Protein AF-A0A9W7AAZ9-F1 (afdb_monomer)

Nearest PDB structures (foldseek):
  8ssr-assembly1_A  TM=4.831E-01  e=2.743E-10  Homo sapiens
  8ssr-assembly2_D  TM=4.064E-01  e=2.989E-09  Homo sapiens
  2gli-assembly1_A  TM=5.815E-01  e=8.986E-05  Homo sapiens
  2dlk-assembly1_A  TM=3.806E-01  e=1.232E-01  Homo sapiens
  2ghf-assembly1_A  TM=3.268E-01  e=2.702E+00  Homo sapiens

Radius of gyration: 30.97 Å; Cα contacts (8 Å, |Δi|>4): 320; chains: 1; bounding box: 63×69×125 Å

Organism: NCBI:txid1606541

InterPro domains:
  IPR013087 Zinc finger C2H2-type [PS00028] (242-265)
  IPR013087 Zinc finger C2H2-type [SM00355] (81-105)
  IPR013087 Zinc finger C2H2-type [SM00355] (112-137)
  IPR013087 Zinc finger C2H2-type [SM00355] (144-169)
  IPR013087 Zinc finger C2H2-type [SM00355] (176-201)
  IPR013087 Zinc finger C2H2-type [SM00355] (208-233)
  IPR013087 Zinc finger C2H2-type [SM00355] (240-265)
  IPR013087 Zinc finger C2H2-type [SM00355] (272-297)
  IPR013087 Zinc finger C2H2-type [SM00355] (304-329)

pLDDT: mean 75.22, std 25.2, range [2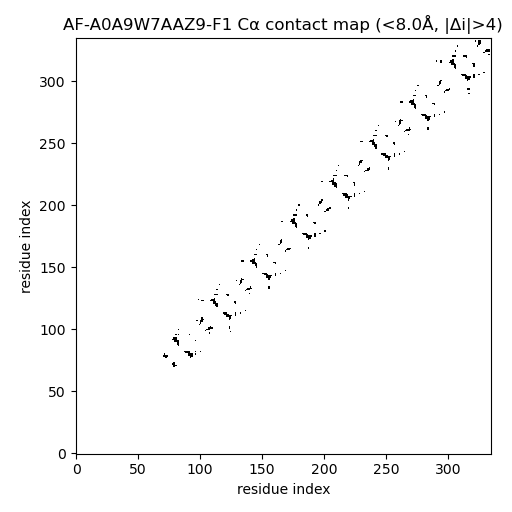2.95, 95.44]

Structure (mmCIF, N/CA/C/O backbone):
data_AF-A0A9W7AAZ9-F1
#
_entry.id   AF-A0A9W7AAZ9-F1
#
loop_
_atom_site.group_PDB
_atom_site.id
_atom_site.type_symbol
_atom_site.label_atom_id
_atom_site.label_alt_id
_atom_site.label_comp_id
_atom_site.label_asym_id
_atom_site.label_entity_id
_atom_site.label_seq_id
_atom_site.pdbx_PDB_ins_code
_atom_site.Cartn_x
_atom_site.Cartn_y
_atom_site.Cartn_z
_atom_site.occupancy
_atom_site.B_iso_or_equiv
_atom_site.auth_seq_id
_atom_site.auth_comp_id
_atom_site.auth_asym_id
_atom_site.auth_atom_id
_atom_site.pdbx_PDB_model_num
ATOM 1 N N . MET A 1 1 ? 21.485 9.313 -62.838 1.00 36.28 1 MET A N 1
ATOM 2 C CA . MET A 1 1 ? 22.236 9.078 -61.589 1.00 36.28 1 MET A CA 1
ATOM 3 C C . MET A 1 1 ? 21.427 9.677 -60.460 1.00 36.28 1 MET A C 1
ATOM 5 O O . MET A 1 1 ? 21.369 10.891 -60.383 1.00 36.28 1 MET A O 1
ATOM 9 N N . LEU A 1 2 ? 20.712 8.832 -59.722 1.00 34.59 2 LEU A N 1
ATOM 10 C CA . LEU A 1 2 ? 20.378 8.918 -58.296 1.00 34.59 2 LEU A CA 1
ATOM 11 C C . LEU A 1 2 ? 19.340 7.817 -58.051 1.00 34.59 2 LEU A C 1
ATOM 13 O O . LEU A 1 2 ? 18.234 7.830 -58.585 1.00 34.59 2 LEU A O 1
ATOM 17 N N . SER A 1 3 ? 19.819 6.792 -57.365 1.00 28.61 3 SER A N 1
ATOM 18 C CA . SER A 1 3 ? 19.217 5.483 -57.182 1.00 28.61 3 SER A CA 1
ATOM 19 C C . SER A 1 3 ? 18.183 5.504 -56.042 1.00 28.61 3 SER A C 1
ATOM 21 O O . SER A 1 3 ? 18.442 6.095 -55.000 1.00 28.61 3 SER A O 1
ATOM 23 N N . SER A 1 4 ? 17.024 4.878 -56.299 1.00 25.81 4 SER A N 1
ATOM 24 C CA . SER A 1 4 ? 16.242 3.911 -55.478 1.00 25.81 4 SER A CA 1
ATOM 25 C C . SER A 1 4 ? 16.651 3.698 -54.004 1.00 25.81 4 SER A C 1
ATOM 27 O O . SER A 1 4 ? 17.839 3.659 -53.716 1.00 25.81 4 SER A O 1
ATOM 29 N N . SER A 1 5 ? 15.789 3.448 -53.005 1.00 28.42 5 SER A N 1
ATOM 30 C CA . SER A 1 5 ? 14.508 2.698 -52.849 1.00 28.42 5 SER A CA 1
ATOM 31 C C . SER A 1 5 ? 14.056 2.894 -51.369 1.00 28.42 5 SER A C 1
ATOM 33 O O . SER A 1 5 ? 14.913 3.194 -50.548 1.00 28.42 5 SER A O 1
ATOM 35 N N . GLY A 1 6 ? 12.815 2.791 -50.873 1.00 23.20 6 GLY A N 1
ATOM 36 C CA . GLY A 1 6 ? 11.658 1.947 -51.197 1.00 23.20 6 GLY A CA 1
ATOM 37 C C . GLY A 1 6 ? 11.393 0.924 -50.061 1.00 23.20 6 GLY A C 1
ATOM 38 O O . GLY A 1 6 ? 12.256 0.090 -49.819 1.00 23.20 6 GLY A O 1
ATOM 39 N N . GLY A 1 7 ? 10.206 0.964 -49.425 1.00 24.47 7 GLY A N 1
ATOM 40 C CA . GLY A 1 7 ? 9.632 -0.079 -48.532 1.00 24.47 7 GLY A CA 1
ATOM 41 C C . GLY A 1 7 ? 9.638 0.277 -47.031 1.00 24.47 7 GLY A C 1
ATOM 42 O O . GLY A 1 7 ? 10.678 0.629 -46.501 1.00 24.47 7 GLY A O 1
ATOM 43 N N . GLY A 1 8 ? 8.546 0.271 -46.256 1.00 23.02 8 GLY A N 1
ATOM 44 C CA . GLY A 1 8 ? 7.301 -0.498 -46.346 1.00 23.02 8 GLY A CA 1
ATOM 45 C C . GLY A 1 8 ? 7.403 -1.753 -45.468 1.00 23.02 8 GLY A C 1
ATOM 46 O O . GLY A 1 8 ? 8.072 -2.699 -45.861 1.00 23.02 8 GLY A O 1
ATOM 47 N N . GLY A 1 9 ? 6.759 -1.762 -44.294 1.00 23.08 9 GLY A N 1
ATOM 48 C CA . GLY A 1 9 ? 6.756 -2.914 -43.383 1.00 23.08 9 GLY A CA 1
ATOM 49 C C . GLY A 1 9 ? 5.878 -2.701 -42.148 1.00 23.08 9 GLY A C 1
ATOM 50 O O . GLY A 1 9 ? 6.338 -2.185 -41.135 1.00 23.08 9 GLY A O 1
ATOM 51 N N . ALA A 1 10 ? 4.604 -3.073 -42.276 1.00 24.48 10 ALA A N 1
ATOM 52 C CA . ALA A 1 10 ? 3.693 -3.373 -41.172 1.00 24.48 10 ALA A CA 1
ATOM 53 C C . ALA A 1 10 ? 4.031 -4.743 -40.537 1.00 24.48 10 ALA A C 1
ATOM 55 O O . ALA A 1 10 ? 4.850 -5.467 -41.099 1.00 24.48 10 ALA A O 1
ATOM 56 N N . MET A 1 11 ? 3.296 -5.097 -39.467 1.00 24.19 11 MET A N 1
ATOM 57 C CA . MET A 1 11 ? 3.255 -6.383 -38.725 1.00 24.19 11 MET A CA 1
ATOM 58 C C . MET A 1 11 ? 4.201 -6.441 -37.499 1.00 24.19 11 MET A C 1
ATOM 60 O O . MET A 1 11 ? 5.356 -6.054 -37.593 1.00 24.19 11 MET A O 1
ATOM 64 N N . ASP A 1 12 ? 3.804 -6.836 -36.283 1.00 23.80 12 ASP A N 1
ATOM 65 C CA . ASP A 1 12 ? 2.643 -7.623 -35.857 1.00 23.80 12 ASP A CA 1
ATOM 66 C C . ASP A 1 12 ? 2.114 -7.220 -34.470 1.00 23.80 12 ASP A C 1
ATOM 68 O O . ASP A 1 12 ? 2.845 -7.143 -33.480 1.00 23.80 12 ASP A O 1
ATOM 72 N N . PHE A 1 13 ? 0.791 -7.059 -34.412 1.00 27.44 13 PHE A N 1
ATOM 73 C CA . PHE A 1 13 ? -0.036 -7.352 -33.248 1.00 27.44 13 PHE A CA 1
ATOM 74 C C . PHE A 1 13 ? -0.316 -8.861 -33.236 1.00 27.44 13 PHE A C 1
ATOM 76 O O . PHE A 1 13 ? -1.032 -9.335 -34.107 1.00 27.44 13 PHE A O 1
ATOM 83 N N . LEU A 1 14 ? 0.140 -9.586 -32.215 1.00 28.25 14 LEU A N 1
ATOM 84 C CA . LEU A 1 14 ? -0.466 -10.837 -31.731 1.00 28.25 14 LEU A CA 1
ATOM 85 C C . LEU A 1 14 ? -0.250 -10.838 -30.210 1.00 28.25 14 LEU A C 1
ATOM 87 O O . LEU A 1 14 ? 0.880 -10.798 -29.735 1.00 28.25 14 LEU A O 1
ATOM 91 N N . ASN A 1 15 ? -1.267 -10.612 -29.380 1.00 25.86 15 ASN A N 1
ATOM 92 C CA . ASN A 1 15 ? -2.359 -11.529 -29.053 1.00 25.86 15 ASN A CA 1
ATOM 93 C C . ASN A 1 15 ? -1.877 -12.951 -28.724 1.00 25.86 15 ASN A C 1
ATOM 95 O O . ASN A 1 15 ? -1.562 -13.735 -29.609 1.00 25.86 15 ASN A O 1
ATOM 99 N N . ASN A 1 16 ? -1.858 -13.261 -27.431 1.00 27.38 16 ASN A N 1
ATOM 100 C CA . ASN A 1 16 ? -2.259 -14.546 -26.863 1.00 27.38 16 ASN A CA 1
ATOM 101 C C . ASN A 1 16 ? -2.528 -14.255 -25.376 1.00 27.38 16 ASN A C 1
ATOM 103 O O . ASN A 1 16 ? -1.614 -13.917 -24.632 1.00 27.38 16 ASN A O 1
ATOM 107 N N . GLY A 1 17 ? -3.770 -14.196 -24.901 1.00 23.08 17 GLY A N 1
ATOM 108 C CA . GLY A 1 17 ? -4.861 -15.105 -25.230 1.00 23.08 17 GLY A CA 1
ATOM 109 C C . GLY A 1 17 ? -4.824 -16.218 -24.194 1.00 23.08 17 GLY A C 1
ATOM 110 O O . GLY A 1 17 ? -3.861 -16.977 -24.126 1.00 23.08 17 GLY A O 1
ATOM 111 N N . GLY A 1 18 ? -5.833 -16.237 -23.325 1.00 24.55 18 GLY A N 1
ATOM 112 C CA . GLY A 1 18 ? -5.973 -17.261 -22.304 1.00 24.55 18 GLY A CA 1
ATOM 113 C C . GLY A 1 18 ? -6.059 -18.651 -22.922 1.00 24.55 18 GLY A C 1
ATOM 114 O O . GLY A 1 18 ? -6.617 -18.832 -24.002 1.00 24.55 18 GLY A O 1
ATOM 115 N N . VAL A 1 19 ? -5.550 -19.633 -22.189 1.00 25.80 19 VAL A N 1
ATOM 116 C CA . VAL A 1 19 ? -5.886 -21.032 -22.415 1.00 25.80 19 VAL A CA 1
ATOM 117 C C . VAL A 1 19 ? -6.506 -21.545 -21.128 1.00 25.80 19 VAL A C 1
ATOM 119 O O . VAL A 1 19 ? -5.848 -21.741 -20.109 1.00 25.80 19 VAL A O 1
ATOM 122 N N . VAL A 1 20 ? -7.825 -21.681 -21.197 1.00 28.83 20 VAL A N 1
ATOM 123 C CA . VAL A 1 20 ? -8.595 -22.671 -20.458 1.00 28.83 20 VAL A CA 1
ATOM 124 C C . VAL A 1 20 ? -8.021 -24.050 -20.778 1.00 28.83 20 VAL A C 1
ATOM 126 O O . VAL A 1 20 ? -8.080 -24.484 -21.923 1.00 28.83 20 VAL A O 1
ATOM 129 N N . SER A 1 21 ? -7.506 -24.750 -19.772 1.00 28.53 21 SER A N 1
ATOM 130 C CA . SER A 1 21 ? -7.330 -26.199 -19.849 1.00 28.53 21 SER A CA 1
ATOM 131 C C . SER A 1 21 ? -8.222 -26.834 -18.801 1.00 28.53 21 SER A C 1
ATOM 133 O O . SER A 1 21 ? -7.897 -26.872 -17.617 1.00 28.53 21 SER A O 1
ATOM 135 N N . GLY A 1 22 ? -9.378 -27.302 -19.268 1.00 22.95 22 GLY A N 1
ATOM 136 C CA . GLY A 1 22 ? -10.118 -28.344 -18.585 1.00 22.95 22 GLY A CA 1
ATOM 137 C C . GLY A 1 22 ? -9.327 -29.646 -18.656 1.00 22.95 22 GLY A C 1
ATOM 138 O O . GLY A 1 22 ? -8.845 -30.032 -19.718 1.00 22.95 22 GLY A O 1
ATOM 139 N N . ALA A 1 23 ? -9.228 -30.328 -17.524 1.00 26.64 23 ALA A N 1
ATOM 140 C CA . ALA A 1 23 ? -8.991 -31.757 -17.485 1.00 26.64 23 ALA A CA 1
ATOM 141 C C . ALA A 1 23 ? -10.182 -32.382 -16.762 1.00 26.64 23 ALA A C 1
ATOM 143 O O . ALA A 1 23 ? -10.431 -32.142 -15.582 1.00 26.64 23 ALA A O 1
ATOM 144 N N . VAL A 1 24 ? -10.949 -33.133 -17.541 1.00 24.20 24 VAL A N 1
ATOM 145 C CA . VAL A 1 24 ? -11.988 -34.051 -17.098 1.00 24.20 24 VAL A CA 1
ATOM 146 C C . VAL A 1 24 ? -11.304 -35.180 -16.330 1.00 24.20 24 VAL A C 1
ATOM 148 O O . VAL A 1 24 ? -10.476 -35.880 -16.904 1.00 24.20 24 VAL A O 1
ATOM 151 N N . TYR A 1 25 ? -11.679 -35.393 -15.071 1.00 26.09 25 TYR A N 1
ATOM 152 C CA . TYR A 1 25 ? -11.603 -36.715 -14.452 1.00 26.09 25 TYR A CA 1
ATOM 153 C C . TYR A 1 25 ? -12.935 -37.016 -13.773 1.00 26.09 25 TYR A C 1
ATOM 155 O O . TYR A 1 25 ? -13.379 -36.326 -12.859 1.00 26.09 25 TYR A O 1
ATOM 163 N N . GLN A 1 26 ? -13.593 -38.038 -14.306 1.00 25.88 26 GLN A N 1
ATOM 164 C CA . GLN A 1 26 ? -14.838 -38.607 -13.826 1.00 25.88 26 GLN A CA 1
ATOM 165 C C . GLN A 1 26 ? -14.523 -39.772 -12.875 1.00 25.88 26 GLN A C 1
ATOM 167 O O . GLN A 1 26 ? -13.692 -40.615 -13.196 1.00 25.88 26 GLN A O 1
ATOM 172 N N . ASN A 1 27 ? -15.292 -39.828 -11.782 1.00 24.62 27 ASN A N 1
ATOM 173 C CA . ASN A 1 27 ? -15.627 -40.977 -10.927 1.00 24.62 27 ASN A CA 1
ATOM 174 C C . ASN A 1 27 ? -14.534 -41.658 -10.077 1.00 24.62 27 ASN A C 1
ATOM 176 O O . ASN A 1 27 ? -13.752 -42.453 -10.582 1.00 24.62 27 ASN A O 1
ATOM 180 N N . LEU A 1 28 ? -14.683 -41.559 -8.746 1.00 24.56 28 LEU A N 1
ATOM 181 C CA . LEU A 1 28 ? -15.254 -42.666 -7.958 1.00 24.56 28 LEU A CA 1
ATOM 182 C C . LEU A 1 28 ? -15.823 -42.168 -6.612 1.00 24.56 28 LEU A C 1
ATOM 184 O O . LEU A 1 28 ? -15.197 -41.396 -5.895 1.00 24.56 28 LEU A O 1
ATOM 188 N N . LEU A 1 29 ? -17.039 -42.618 -6.303 1.00 23.66 29 LEU A N 1
ATOM 189 C CA . LEU A 1 29 ? -17.774 -42.428 -5.050 1.00 23.66 29 LEU A CA 1
ATOM 190 C C . LEU A 1 29 ? -17.089 -43.153 -3.878 1.00 23.66 29 LEU A C 1
ATOM 192 O O . LEU A 1 29 ? -16.627 -44.274 -4.067 1.00 23.66 29 LEU A O 1
ATOM 196 N N . LEU A 1 30 ? -17.161 -42.590 -2.664 1.00 25.28 30 LEU A N 1
ATOM 197 C CA . LEU A 1 30 ? -17.856 -43.193 -1.513 1.00 25.28 30 LEU A CA 1
ATOM 198 C C . LEU A 1 30 ? -17.921 -42.219 -0.319 1.00 25.28 30 LEU A C 1
ATOM 200 O O . LEU A 1 30 ? -17.018 -41.430 -0.065 1.00 25.28 30 LEU A O 1
ATOM 204 N N . ARG A 1 31 ? -19.068 -42.289 0.361 1.00 24.41 31 ARG A N 1
ATOM 205 C CA . ARG A 1 31 ? -19.505 -41.553 1.555 1.00 24.41 31 ARG A CA 1
ATOM 206 C C . ARG A 1 31 ? -18.612 -41.841 2.768 1.00 24.41 31 ARG A C 1
ATOM 208 O O . ARG A 1 31 ? -18.235 -42.992 2.932 1.00 24.41 31 ARG A O 1
ATOM 215 N N . THR A 1 32 ? -18.462 -40.867 3.666 1.00 26.72 32 THR A N 1
ATOM 216 C CA . THR A 1 32 ? -19.081 -40.891 5.009 1.00 26.72 32 THR A CA 1
ATOM 217 C C . THR A 1 32 ? -19.066 -39.495 5.625 1.00 26.72 32 THR A C 1
ATOM 219 O O . THR A 1 32 ? -18.166 -38.695 5.381 1.00 26.72 32 THR A O 1
ATOM 222 N N . ASP A 1 33 ? -20.126 -39.243 6.376 1.00 24.81 33 ASP A N 1
ATOM 223 C CA . ASP A 1 33 ? -20.463 -38.052 7.137 1.00 24.81 33 ASP A CA 1
ATOM 224 C C . ASP A 1 33 ? -19.379 -37.667 8.158 1.00 24.81 33 ASP A C 1
ATOM 226 O O . ASP A 1 33 ? -18.712 -38.539 8.702 1.00 24.81 33 ASP A O 1
ATOM 230 N N . ASP A 1 34 ? -19.204 -36.367 8.419 1.00 27.14 34 ASP A N 1
ATOM 231 C CA . ASP A 1 34 ? -19.376 -35.827 9.773 1.00 27.14 34 ASP A CA 1
ATOM 232 C C . ASP A 1 34 ? -19.243 -34.299 9.821 1.00 27.14 34 ASP A C 1
ATOM 234 O O . ASP A 1 34 ? -18.391 -33.655 9.207 1.00 27.14 34 ASP A O 1
ATOM 238 N N . ALA A 1 35 ? -20.181 -33.726 10.564 1.00 28.34 35 ALA A N 1
ATOM 239 C CA . ALA A 1 35 ? -20.442 -32.315 10.731 1.00 28.34 35 ALA A CA 1
ATOM 240 C C . ALA A 1 35 ? -19.435 -31.633 11.670 1.00 28.34 35 ALA A C 1
ATOM 242 O O . ALA A 1 35 ? -19.246 -32.070 12.802 1.00 28.34 35 ALA A O 1
ATOM 243 N N . ASN A 1 36 ? -18.884 -30.489 11.248 1.00 25.64 36 ASN A N 1
ATOM 244 C CA . ASN A 1 36 ? -18.736 -29.296 12.097 1.00 25.64 36 ASN A CA 1
ATOM 245 C C . ASN A 1 36 ? -18.200 -28.111 11.281 1.00 25.64 36 ASN A C 1
ATOM 247 O O . ASN A 1 36 ? -17.000 -27.852 11.221 1.00 25.64 36 ASN A O 1
ATOM 251 N N . ALA A 1 37 ? -19.110 -27.363 10.658 1.00 23.62 37 ALA A N 1
ATOM 252 C CA . ALA A 1 37 ? -18.813 -26.056 10.087 1.00 23.62 37 ALA A CA 1
ATOM 253 C C . ALA A 1 37 ? -19.313 -24.977 11.057 1.00 23.62 37 ALA A C 1
ATOM 255 O O . ALA A 1 37 ? -20.511 -24.712 11.143 1.00 23.62 37 ALA A O 1
ATOM 256 N N . THR A 1 38 ? -18.399 -24.356 11.802 1.00 29.53 38 THR A N 1
ATOM 257 C CA . THR A 1 38 ? -18.659 -23.087 12.491 1.00 29.53 38 THR A CA 1
ATOM 258 C C . THR A 1 38 ? -18.191 -21.936 11.589 1.00 29.53 38 THR A C 1
ATOM 260 O O . THR A 1 38 ? -17.080 -21.984 11.058 1.00 29.53 38 THR A O 1
ATOM 263 N N . PRO A 1 39 ? -19.015 -20.899 11.353 1.00 25.70 39 PRO A N 1
ATOM 264 C CA . PRO A 1 39 ? -18.638 -19.803 10.471 1.00 25.70 39 PRO A CA 1
ATOM 265 C C . PRO A 1 39 ? -17.650 -18.859 11.169 1.00 25.70 39 PRO A C 1
ATOM 267 O O . PRO A 1 39 ? -17.949 -18.241 12.191 1.00 25.70 39 PRO A O 1
ATOM 270 N N . ILE A 1 40 ? -16.462 -18.726 10.580 1.00 25.17 40 ILE A N 1
ATOM 271 C CA . ILE A 1 40 ? -15.430 -17.763 10.971 1.00 25.17 40 ILE A CA 1
ATOM 272 C C . ILE A 1 40 ? -15.856 -16.373 10.470 1.00 25.17 40 ILE A C 1
ATOM 274 O O . ILE A 1 40 ? -15.493 -15.954 9.373 1.00 25.17 40 ILE A O 1
ATOM 278 N N . THR A 1 41 ? -16.616 -15.625 11.271 1.00 24.81 41 THR A N 1
ATOM 279 C CA . THR A 1 41 ? -16.796 -14.177 11.068 1.00 24.81 41 THR A CA 1
ATOM 280 C C . THR A 1 41 ? -15.686 -13.430 11.808 1.00 24.81 41 THR A C 1
ATOM 282 O O . THR A 1 41 ? -15.838 -13.021 12.958 1.00 24.81 41 THR A O 1
ATOM 285 N N . GLY A 1 42 ? -14.528 -13.295 11.164 1.00 23.80 42 GLY A N 1
ATOM 286 C CA . GLY A 1 42 ? -13.398 -12.524 11.679 1.00 23.80 42 GLY A CA 1
ATOM 287 C C . GLY A 1 42 ? -13.463 -11.056 11.258 1.00 23.80 42 GLY A C 1
ATOM 288 O O . GLY A 1 42 ? -12.766 -10.666 10.326 1.00 23.80 42 GLY A O 1
ATOM 289 N N . TYR A 1 43 ? -14.250 -10.236 11.957 1.00 25.72 43 TYR A N 1
ATOM 290 C CA . TYR A 1 43 ? -14.049 -8.783 11.978 1.00 25.72 43 TYR A CA 1
ATOM 291 C C . TYR A 1 43 ? -13.183 -8.442 13.192 1.00 25.72 43 TYR A C 1
ATOM 293 O O . TYR A 1 43 ? -13.632 -8.463 14.334 1.00 25.72 43 TYR A O 1
ATOM 301 N N . GLY A 1 44 ? -11.896 -8.208 12.935 1.00 24.95 44 GLY A N 1
ATOM 302 C CA . GLY A 1 44 ? -10.955 -7.708 13.927 1.00 24.95 44 GLY A CA 1
ATOM 303 C C . GLY A 1 44 ? -11.111 -6.202 14.078 1.00 24.95 44 GLY A C 1
ATOM 304 O O . GLY A 1 44 ? -10.433 -5.448 13.383 1.00 24.95 44 GLY A O 1
ATOM 305 N N . ASP A 1 45 ? -11.972 -5.776 14.997 1.00 26.14 45 ASP A N 1
ATOM 306 C CA . ASP A 1 45 ? -11.929 -4.416 15.518 1.00 26.14 45 ASP A CA 1
ATOM 307 C C . ASP A 1 45 ? -10.775 -4.324 16.518 1.00 26.14 45 ASP A C 1
ATOM 309 O O . ASP A 1 45 ? -10.780 -4.923 17.595 1.00 26.14 45 ASP A O 1
ATOM 313 N N . GLY A 1 46 ? -9.739 -3.589 16.116 1.00 25.56 46 GLY A N 1
ATOM 314 C CA . GLY A 1 46 ? -8.661 -3.174 16.995 1.00 25.56 46 GLY A CA 1
ATOM 315 C C . GLY A 1 46 ? -9.210 -2.249 18.074 1.00 25.56 46 GLY A C 1
ATOM 316 O O . GLY A 1 46 ? -9.435 -1.062 17.835 1.00 25.56 46 GLY A O 1
ATOM 317 N N . GLU A 1 47 ? -9.401 -2.787 19.274 1.00 25.97 47 GLU A N 1
ATOM 318 C CA . GLU A 1 47 ? -9.595 -1.989 20.477 1.00 25.97 47 GLU A CA 1
ATOM 319 C C . GLU A 1 47 ? -8.291 -1.249 20.796 1.00 25.97 47 GLU A C 1
ATOM 321 O O . GLU A 1 47 ? -7.354 -1.783 21.383 1.00 25.97 47 GLU A O 1
ATOM 326 N N . SER A 1 48 ? -8.242 0.024 20.409 1.00 28.28 48 SER A N 1
ATOM 327 C CA . SER A 1 48 ? -7.452 1.023 21.115 1.00 28.28 48 SER A CA 1
ATOM 328 C C . SER A 1 48 ? -8.226 1.429 22.371 1.00 28.28 48 SER A C 1
ATOM 330 O O . SER A 1 48 ? -9.008 2.383 22.346 1.00 28.28 48 SER A O 1
ATOM 332 N N . THR A 1 49 ? -8.023 0.717 23.471 1.00 28.42 49 THR A N 1
ATOM 333 C CA . THR A 1 49 ? -8.234 1.306 24.792 1.00 28.42 49 THR A CA 1
ATOM 334 C C . THR A 1 49 ? -6.860 1.568 25.371 1.00 28.42 49 THR A C 1
ATOM 336 O O . THR A 1 49 ? -6.182 0.645 25.812 1.00 28.42 49 THR A O 1
ATOM 339 N N . ASN A 1 50 ? -6.450 2.837 25.343 1.00 27.31 50 ASN A N 1
ATOM 340 C CA . ASN A 1 50 ? -5.454 3.339 26.277 1.00 27.31 50 ASN A CA 1
ATOM 341 C C . ASN A 1 50 ? -6.008 3.082 27.685 1.00 27.31 50 ASN A C 1
ATOM 343 O O . ASN A 1 50 ? -6.845 3.833 28.178 1.00 27.31 50 ASN A O 1
ATOM 347 N N . ALA A 1 51 ? -5.605 1.961 28.266 1.00 29.97 51 ALA A N 1
ATOM 348 C CA . ALA A 1 51 ? -5.797 1.607 29.665 1.00 29.97 51 ALA A CA 1
ATOM 349 C C . ALA A 1 51 ? -4.538 0.893 30.193 1.00 29.97 51 ALA A C 1
ATOM 351 O O . ALA A 1 51 ? -4.625 0.097 31.122 1.00 29.97 51 ALA A O 1
ATOM 352 N N . GLU A 1 52 ? -3.381 1.153 29.574 1.00 28.92 52 GLU A N 1
ATOM 353 C CA . GLU A 1 52 ? -2.086 0.592 29.981 1.00 28.92 52 GLU A CA 1
ATOM 354 C C . GLU A 1 52 ? -1.208 1.590 30.761 1.00 28.92 52 GLU A C 1
ATOM 356 O O . GLU A 1 52 ? -0.092 1.239 31.111 1.00 28.92 52 GLU A O 1
ATOM 361 N N . ASP A 1 53 ? -1.708 2.781 31.123 1.00 33.12 53 ASP A N 1
ATOM 362 C CA . ASP A 1 53 ? -0.886 3.824 31.774 1.00 33.12 53 ASP A CA 1
ATOM 363 C C . ASP A 1 53 ? -1.213 4.124 33.259 1.00 33.12 53 ASP A C 1
ATOM 365 O O . ASP A 1 53 ? -0.618 5.034 33.827 1.00 33.12 53 ASP A O 1
ATOM 369 N N . ASP A 1 54 ? -2.092 3.373 33.941 1.00 33.25 54 ASP A N 1
ATOM 370 C CA . ASP A 1 54 ? -2.500 3.715 35.328 1.00 33.25 54 ASP A CA 1
ATOM 371 C C . ASP A 1 54 ? -2.170 2.682 36.421 1.00 33.25 54 ASP A C 1
ATOM 373 O O . ASP A 1 54 ? -2.616 2.827 37.560 1.00 33.25 54 ASP A O 1
ATOM 377 N N . LEU A 1 55 ? -1.341 1.677 36.140 1.00 38.88 55 LEU A N 1
ATOM 378 C CA . LEU A 1 55 ? -0.743 0.837 37.188 1.00 38.88 55 LEU A CA 1
ATOM 379 C C . LEU A 1 55 ? 0.769 0.743 36.985 1.00 38.88 55 LEU A C 1
ATOM 381 O O . LEU A 1 55 ? 1.321 -0.341 36.826 1.00 38.88 55 LEU A O 1
ATOM 385 N N . ASP A 1 56 ? 1.419 1.905 36.985 1.00 29.61 56 ASP A N 1
ATOM 386 C CA . ASP A 1 56 ? 2.848 1.977 37.268 1.00 29.61 56 ASP A CA 1
ATOM 387 C C . ASP A 1 56 ? 3.072 1.630 38.747 1.00 29.61 56 ASP A C 1
ATOM 389 O O . ASP A 1 56 ? 2.374 2.136 39.635 1.00 29.61 56 ASP A O 1
ATOM 393 N N . ASP A 1 57 ? 4.002 0.704 38.945 1.00 36.12 57 ASP A N 1
ATOM 394 C CA . ASP A 1 57 ? 4.630 0.265 40.188 1.00 36.12 57 ASP A CA 1
ATOM 395 C C . ASP A 1 57 ? 4.674 1.365 41.271 1.00 36.12 57 ASP A C 1
ATOM 397 O O . ASP A 1 57 ? 5.224 2.446 41.070 1.00 36.12 57 ASP A O 1
ATOM 401 N N . GLY A 1 58 ? 4.077 1.102 42.440 1.00 30.83 58 GLY A N 1
ATOM 402 C CA . GLY A 1 58 ? 4.168 2.025 43.570 1.00 30.83 58 GLY A CA 1
ATOM 403 C C . GLY A 1 58 ? 3.308 1.656 44.777 1.00 30.83 58 GLY A C 1
ATOM 404 O O . GLY A 1 58 ? 2.149 2.050 44.867 1.00 30.83 58 GLY A O 1
ATOM 405 N N . SER A 1 59 ? 3.925 0.922 45.709 1.00 29.59 59 SER A N 1
ATOM 406 C CA . SER A 1 59 ? 3.628 0.842 47.153 1.00 29.59 59 SER A CA 1
ATOM 407 C C . SER A 1 59 ? 2.200 0.481 47.610 1.00 29.59 59 SER A C 1
ATOM 409 O O . SER A 1 59 ? 1.337 1.314 47.885 1.00 29.59 59 SER A O 1
ATOM 411 N N . VAL A 1 60 ? 2.005 -0.812 47.889 1.00 36.47 60 VAL A N 1
ATOM 412 C CA . VAL A 1 60 ? 0.951 -1.286 48.798 1.00 36.47 60 VAL A CA 1
ATOM 413 C C . VAL A 1 60 ? 1.283 -0.814 50.220 1.00 36.47 60 VAL A C 1
ATOM 415 O O . VAL A 1 60 ? 2.160 -1.375 50.874 1.00 36.47 60 VAL A O 1
ATOM 418 N N . ILE A 1 61 ? 0.582 0.206 50.722 1.00 34.62 61 ILE A N 1
ATOM 419 C CA . ILE A 1 61 ? 0.629 0.560 52.147 1.00 34.62 61 ILE A CA 1
ATOM 420 C C . ILE A 1 61 ? -0.263 -0.434 52.902 1.00 34.62 61 ILE A C 1
ATOM 422 O O . ILE A 1 61 ? -1.486 -0.296 52.931 1.00 34.62 61 ILE A O 1
ATOM 426 N N . PHE A 1 62 ? 0.342 -1.452 53.516 1.00 31.50 62 PHE A N 1
ATOM 427 C CA . PHE A 1 62 ? -0.336 -2.272 54.518 1.00 31.50 62 PHE A CA 1
ATOM 428 C C . PHE A 1 62 ? -0.388 -1.495 55.838 1.00 31.50 62 PHE A C 1
ATOM 430 O O . PHE A 1 62 ? 0.569 -1.495 56.607 1.00 31.50 62 PHE A O 1
ATOM 437 N N . ALA A 1 63 ? -1.514 -0.836 56.119 1.00 31.55 63 ALA A N 1
ATOM 438 C CA . ALA A 1 63 ? -1.835 -0.458 57.491 1.00 31.55 63 ALA A CA 1
ATOM 439 C C . ALA A 1 63 ? -2.285 -1.728 58.232 1.00 31.55 63 ALA A C 1
ATOM 441 O O . ALA A 1 63 ? -3.308 -2.327 57.898 1.00 31.55 63 ALA A O 1
ATOM 442 N N . GLY A 1 64 ? -1.460 -2.183 59.175 1.00 29.47 64 GLY A N 1
ATOM 443 C CA . GLY A 1 64 ? -1.733 -3.353 60.001 1.00 29.47 64 GLY A CA 1
ATOM 444 C C . GLY A 1 64 ? -2.878 -3.142 60.996 1.00 29.47 64 GLY A C 1
ATOM 445 O O . GLY A 1 64 ? -3.158 -2.023 61.415 1.00 29.47 64 GLY A O 1
ATOM 446 N N . GLY A 1 65 ? -3.470 -4.263 61.417 1.00 30.98 65 GLY A N 1
ATOM 447 C CA . GLY A 1 65 ? -4.232 -4.383 62.662 1.00 30.98 65 GLY A CA 1
ATOM 448 C C . GLY A 1 65 ? -5.744 -4.161 62.562 1.00 30.98 65 GLY A C 1
ATOM 449 O O . GLY A 1 65 ? -6.213 -3.036 62.474 1.00 30.98 65 GLY A O 1
ATOM 450 N N . GLY A 1 66 ? -6.506 -5.251 62.712 1.00 30.98 66 GLY A N 1
ATOM 451 C CA . GLY A 1 66 ? -7.865 -5.219 63.269 1.00 30.98 66 GLY A CA 1
ATOM 452 C C . GLY A 1 66 ? -9.023 -4.974 62.294 1.00 30.98 66 GLY A C 1
ATOM 453 O O . GLY A 1 66 ? -9.335 -3.849 61.936 1.00 30.98 66 GLY A O 1
ATOM 454 N N . GLY A 1 67 ? -9.750 -6.043 61.956 1.00 31.80 67 GLY A N 1
ATOM 455 C CA . GLY A 1 67 ? -11.221 -6.032 61.961 1.00 31.80 67 GLY A CA 1
ATOM 456 C C . GLY A 1 67 ? -11.988 -4.965 61.167 1.00 31.80 67 GLY A C 1
ATOM 457 O O . GLY A 1 67 ? -13.075 -4.594 61.594 1.00 31.80 67 GLY A O 1
ATOM 458 N N . ALA A 1 68 ? -11.507 -4.499 60.015 1.00 33.66 68 ALA A N 1
ATOM 459 C CA . ALA A 1 68 ? -12.320 -3.733 59.068 1.00 33.66 68 ALA A CA 1
ATOM 460 C C . ALA A 1 68 ? -11.892 -4.055 57.630 1.00 33.66 68 ALA A C 1
ATOM 462 O O . ALA A 1 68 ? -10.704 -4.075 57.318 1.00 33.66 68 ALA A O 1
ATOM 463 N N . ARG A 1 69 ? -12.854 -4.329 56.737 1.00 41.06 69 ARG A N 1
ATOM 464 C CA . ARG A 1 69 ? -12.615 -4.543 55.297 1.00 41.06 69 ARG A CA 1
ATOM 465 C C . ARG A 1 69 ? -12.026 -3.264 54.681 1.00 41.06 69 ARG A C 1
ATOM 467 O O . ARG A 1 69 ? -12.770 -2.401 54.222 1.00 41.06 69 ARG A O 1
ATOM 474 N N . GLY A 1 70 ? -10.700 -3.134 54.703 1.00 42.72 70 GLY A N 1
ATOM 475 C CA . GLY A 1 70 ? -9.971 -2.007 54.128 1.00 42.72 70 GLY A CA 1
ATOM 476 C C . GLY A 1 70 ? -10.225 -1.900 52.625 1.00 42.72 70 GLY A C 1
ATOM 477 O O . GLY A 1 70 ? -10.007 -2.848 51.872 1.00 42.72 70 GLY A O 1
ATOM 478 N N . LEU A 1 71 ? -10.729 -0.749 52.188 1.00 56.34 71 LEU A N 1
ATOM 479 C CA . LEU A 1 71 ? -10.918 -0.435 50.775 1.00 56.34 71 LEU A CA 1
ATOM 480 C C . LEU A 1 71 ? -9.549 -0.144 50.148 1.00 56.34 71 LEU A C 1
ATOM 482 O O . LEU A 1 71 ? -8.865 0.780 50.584 1.00 56.34 71 LEU A O 1
ATOM 486 N N . VAL A 1 72 ? -9.166 -0.901 49.116 1.00 67.38 72 VAL A N 1
ATOM 487 C CA . VAL A 1 72 ? -7.949 -0.633 48.333 1.00 67.38 72 VAL A CA 1
ATOM 488 C C . VAL A 1 72 ? -8.138 0.682 47.576 1.00 67.38 72 VAL A C 1
ATOM 490 O O . VAL A 1 72 ? -9.160 0.869 46.910 1.00 67.38 72 VAL A O 1
ATOM 493 N N . ARG A 1 73 ? -7.174 1.598 47.690 1.00 71.12 73 ARG A N 1
ATOM 494 C CA . ARG A 1 73 ? -7.185 2.899 47.009 1.00 71.12 73 ARG A CA 1
ATOM 495 C C . ARG A 1 73 ? -5.996 3.022 46.058 1.00 71.12 73 ARG A C 1
ATOM 497 O O . ARG A 1 73 ? -4.954 2.435 46.325 1.00 71.12 73 ARG A O 1
ATOM 504 N N . ASP A 1 74 ? -6.171 3.744 44.954 1.00 74.62 74 ASP A N 1
ATOM 505 C CA . ASP A 1 74 ? -5.064 4.127 44.068 1.00 74.62 74 ASP A CA 1
ATOM 506 C C . ASP A 1 74 ? -4.238 5.288 44.659 1.00 74.62 74 ASP A C 1
ATOM 508 O O . ASP A 1 74 ? -4.597 5.866 45.692 1.00 74.62 74 ASP A O 1
ATOM 512 N N . LYS A 1 75 ? -3.151 5.671 43.975 1.00 68.69 75 LYS A N 1
ATOM 513 C CA . LYS A 1 75 ? -2.279 6.801 44.352 1.00 68.69 75 LYS A CA 1
ATOM 514 C C . LYS A 1 75 ? -2.975 8.173 44.355 1.00 68.69 75 LYS A C 1
ATOM 516 O O . LYS A 1 75 ? -2.398 9.149 44.821 1.00 68.69 75 LYS A O 1
ATOM 521 N N . TRP A 1 76 ? -4.221 8.245 43.886 1.00 72.12 76 TRP A N 1
ATOM 522 C CA . TRP A 1 76 ? -5.076 9.434 43.894 1.00 72.12 76 TRP A CA 1
ATOM 523 C C . TRP A 1 76 ? -6.250 9.311 44.885 1.00 72.12 76 TRP A C 1
ATOM 525 O O . TRP A 1 76 ? -7.171 10.127 44.869 1.00 72.12 76 TRP A O 1
ATOM 535 N N . GLY A 1 77 ? -6.239 8.292 45.752 1.00 73.69 77 GLY A N 1
ATOM 536 C CA . GLY A 1 77 ? -7.243 8.073 46.792 1.00 73.69 77 GLY A CA 1
ATOM 537 C C . GLY A 1 77 ? -8.563 7.461 46.308 1.00 73.69 77 GLY A C 1
ATOM 538 O O . GLY A 1 77 ? -9.496 7.327 47.112 1.00 73.69 77 GLY A O 1
ATOM 539 N N . ASN A 1 78 ? -8.675 7.058 45.040 1.00 76.69 78 ASN A N 1
ATOM 540 C CA . ASN A 1 78 ? -9.893 6.467 44.489 1.00 76.69 78 ASN A CA 1
ATOM 541 C C . ASN A 1 78 ? -10.017 4.995 44.876 1.00 76.69 78 ASN A C 1
ATOM 543 O O . ASN A 1 78 ? -9.051 4.244 44.835 1.00 76.69 78 ASN A O 1
ATOM 547 N N . ILE A 1 79 ? -11.235 4.556 45.192 1.00 77.56 79 ILE A N 1
ATOM 548 C CA . ILE A 1 79 ? -11.507 3.167 45.575 1.00 77.56 79 ILE A CA 1
ATOM 549 C C . ILE A 1 79 ? -11.388 2.247 44.351 1.00 77.56 79 ILE A C 1
ATOM 551 O O . ILE A 1 79 ? -12.161 2.369 43.392 1.00 77.56 79 ILE A O 1
ATOM 555 N N . ILE A 1 80 ? -10.473 1.282 44.431 1.00 80.19 80 ILE A N 1
ATOM 556 C CA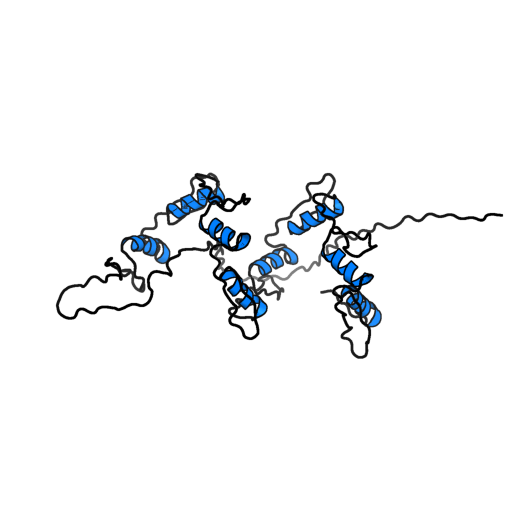 . ILE A 1 80 ? -10.306 0.190 43.472 1.00 80.19 80 ILE A CA 1
ATOM 557 C C . ILE A 1 80 ? -11.155 -0.997 43.933 1.00 80.19 80 ILE A C 1
ATOM 559 O O . ILE A 1 80 ? -11.097 -1.419 45.089 1.00 80.19 80 ILE A O 1
ATOM 563 N N . ARG A 1 81 ? -11.940 -1.564 43.014 1.00 80.94 81 ARG A N 1
ATOM 564 C CA . ARG A 1 81 ? -12.695 -2.801 43.237 1.00 80.94 81 ARG A CA 1
ATOM 565 C C . ARG A 1 81 ? -12.150 -3.919 42.359 1.00 80.94 81 ARG A C 1
ATOM 567 O O . ARG A 1 81 ? -11.793 -3.704 41.203 1.00 80.94 81 ARG A O 1
ATOM 574 N N . THR A 1 82 ? -12.117 -5.122 42.912 1.00 82.19 82 THR A N 1
ATOM 575 C CA . THR A 1 82 ? -11.862 -6.360 42.173 1.00 82.19 82 THR A CA 1
ATOM 576 C C . THR A 1 82 ? -13.139 -6.825 41.476 1.00 82.19 82 THR A C 1
ATOM 578 O O . THR A 1 82 ? -14.253 -6.598 41.963 1.00 82.19 82 THR A O 1
ATOM 581 N N . CYS A 1 83 ? -12.992 -7.463 40.317 1.00 80.69 83 CYS A N 1
ATOM 582 C CA . CYS A 1 83 ? -14.099 -8.129 39.649 1.00 80.69 83 CYS A CA 1
ATOM 583 C C . CYS A 1 83 ? -14.575 -9.304 40.516 1.00 80.69 83 CYS A C 1
ATOM 585 O O . CYS A 1 83 ? -13.781 -10.127 40.955 1.00 80.69 83 CYS A O 1
ATOM 587 N N . GLY A 1 84 ? -15.877 -9.371 40.794 1.00 80.94 84 GLY A N 1
ATOM 588 C CA . GLY A 1 84 ? -16.467 -10.403 41.656 1.00 80.94 84 GLY A CA 1
ATOM 589 C C . GLY A 1 84 ? -16.775 -11.727 40.950 1.00 80.94 84 GLY A C 1
ATOM 590 O O . GLY A 1 84 ? -17.530 -12.525 41.490 1.00 80.94 84 GLY A O 1
ATOM 591 N N . ILE A 1 85 ? -16.276 -11.930 39.728 1.00 79.56 85 ILE A N 1
ATOM 592 C CA . ILE A 1 85 ? -16.557 -13.118 38.911 1.00 79.56 85 ILE A CA 1
ATOM 593 C C . ILE A 1 85 ? -15.441 -14.134 39.135 1.00 79.56 85 ILE A C 1
ATOM 595 O O . ILE A 1 85 ? -14.262 -13.782 39.097 1.00 79.56 85 ILE A O 1
ATOM 599 N N . ALA A 1 86 ? -15.819 -15.391 39.377 1.00 79.31 86 ALA A N 1
ATOM 600 C CA . ALA A 1 86 ? -14.875 -16.472 39.638 1.00 79.31 86 ALA A CA 1
ATOM 601 C C . ALA A 1 86 ? -13.826 -16.568 38.516 1.00 79.31 86 ALA A C 1
ATOM 603 O O . ALA A 1 86 ? -14.164 -16.582 37.334 1.00 79.31 86 ALA A O 1
ATOM 604 N N . GLY A 1 87 ? -12.546 -16.587 38.896 1.00 78.38 87 GLY A N 1
ATOM 605 C CA . GLY A 1 87 ? -11.422 -16.627 37.956 1.00 78.38 87 GLY A CA 1
ATOM 606 C C . GLY A 1 87 ? -11.023 -15.279 37.339 1.00 78.38 87 GLY A C 1
ATOM 607 O O . GLY A 1 87 ? -10.024 -15.229 36.627 1.00 78.38 87 GLY A O 1
ATOM 608 N N . CYS A 1 88 ? -11.725 -14.173 37.622 1.00 80.81 88 CYS A N 1
ATOM 609 C CA . CYS A 1 88 ? -11.347 -12.850 37.123 1.00 80.81 88 CYS A CA 1
ATOM 610 C C . CYS A 1 88 ? -10.577 -12.036 38.170 1.00 80.81 88 CYS A C 1
ATOM 612 O O . CYS A 1 88 ? -11.133 -11.591 39.172 1.00 80.81 88 CYS A O 1
ATOM 614 N N . GLN A 1 89 ? -9.292 -11.784 37.910 1.00 83.44 89 GLN A N 1
ATOM 615 C CA . GLN A 1 89 ? -8.428 -10.999 38.803 1.00 83.44 89 GLN A CA 1
ATOM 616 C C . GLN A 1 89 ? -8.427 -9.494 38.495 1.00 83.44 89 GLN A C 1
ATOM 618 O O . GLN A 1 89 ? -7.675 -8.737 39.111 1.00 83.44 89 GLN A O 1
ATOM 623 N N . TYR A 1 90 ? -9.257 -9.046 37.550 1.00 77.94 90 TYR A N 1
ATOM 624 C CA . TYR A 1 90 ? -9.269 -7.663 37.090 1.00 77.94 90 TYR A CA 1
ATOM 625 C C . TYR A 1 90 ? -9.640 -6.691 38.214 1.00 77.94 90 TYR A C 1
ATOM 627 O O . TYR A 1 90 ? -10.588 -6.920 38.972 1.00 77.94 90 TYR A O 1
ATOM 635 N N . ARG A 1 91 ? -8.896 -5.587 38.313 1.00 83.50 91 ARG A N 1
ATOM 636 C CA . ARG A 1 91 ? -9.101 -4.539 39.316 1.00 83.50 91 ARG A CA 1
ATOM 637 C C . ARG A 1 91 ? -9.225 -3.206 38.611 1.00 83.50 91 ARG A C 1
ATOM 639 O O . ARG A 1 91 ? -8.381 -2.859 37.796 1.00 83.50 91 ARG A O 1
ATOM 646 N N . CYS A 1 92 ? -10.277 -2.464 38.919 1.00 79.88 92 CYS A N 1
ATOM 647 C CA . CYS A 1 92 ? -10.479 -1.139 38.353 1.00 79.88 92 CYS A CA 1
ATOM 648 C C . CYS A 1 92 ? -11.304 -0.267 39.297 1.00 79.88 92 CYS A C 1
ATOM 650 O O . CYS A 1 92 ? -11.900 -0.736 40.273 1.00 79.88 92 CYS A O 1
ATOM 652 N N . ARG A 1 93 ? -11.365 1.027 38.990 1.00 80.19 93 ARG A N 1
ATOM 653 C CA . ARG A 1 93 ? -12.304 1.940 39.641 1.00 80.19 93 ARG A CA 1
ATOM 654 C C . ARG A 1 93 ? -13.743 1.493 39.364 1.00 80.19 93 ARG A C 1
ATOM 656 O O . ARG A 1 93 ? -14.051 1.005 38.278 1.00 80.19 93 ARG A O 1
ATOM 663 N N . SER A 1 94 ? -14.650 1.718 40.316 1.00 75.44 94 SER A N 1
ATOM 664 C CA . SER A 1 94 ? -16.063 1.309 40.201 1.00 75.44 94 SER A CA 1
ATOM 665 C C . SER A 1 94 ? -16.754 1.763 38.906 1.00 75.44 94 SER A C 1
ATOM 667 O O . SER A 1 94 ? -17.622 1.050 38.408 1.00 75.44 94 SER A O 1
ATOM 669 N N . SER A 1 95 ? -16.364 2.913 38.346 1.00 71.69 95 SER A N 1
ATOM 670 C CA . SER A 1 95 ? -16.879 3.439 37.074 1.00 71.69 95 SER A CA 1
ATOM 671 C C . SER A 1 95 ? -16.576 2.531 35.877 1.00 71.69 95 SER A C 1
ATOM 673 O O . SER A 1 95 ? -17.422 2.384 35.003 1.00 71.69 95 SER A O 1
ATOM 675 N N . TYR A 1 96 ? -15.415 1.875 35.863 1.00 70.81 96 TYR A N 1
ATOM 676 C CA . TYR A 1 96 ? -14.962 1.020 34.760 1.00 70.81 96 TYR A CA 1
ATOM 677 C C . TYR A 1 96 ? -15.385 -0.447 34.918 1.00 70.81 96 TYR A C 1
ATOM 679 O O . TYR A 1 96 ? -15.337 -1.222 33.964 1.00 70.81 96 TYR A O 1
ATOM 687 N N . MET A 1 97 ? -15.862 -0.834 36.106 1.00 78.12 97 MET A N 1
ATOM 688 C CA . MET A 1 97 ? -16.256 -2.214 36.399 1.00 78.12 97 MET A CA 1
ATOM 689 C C . MET A 1 97 ? -17.441 -2.681 35.542 1.00 78.12 97 MET A C 1
ATOM 691 O O . MET A 1 97 ? -17.498 -3.851 35.168 1.00 78.12 97 MET A O 1
ATOM 695 N N . LYS A 1 98 ? -18.375 -1.779 35.205 1.00 75.00 98 LYS A N 1
ATOM 696 C CA . LYS A 1 98 ? -19.503 -2.096 34.312 1.00 75.00 98 LYS A CA 1
ATOM 697 C C . LYS A 1 98 ? -19.011 -2.427 32.902 1.00 75.00 98 LYS A C 1
ATOM 699 O O . LYS A 1 98 ? -19.332 -3.497 32.395 1.00 75.00 98 LYS A O 1
ATOM 704 N N . SER A 1 99 ? -18.162 -1.574 32.324 1.00 71.56 99 SER A N 1
ATOM 705 C CA . SER A 1 99 ? -17.564 -1.811 31.003 1.00 71.56 99 SER A CA 1
ATOM 706 C C . SER A 1 99 ? -16.737 -3.095 30.972 1.00 71.56 99 SER A C 1
ATOM 708 O O . SER A 1 99 ? -16.879 -3.886 30.047 1.00 71.56 99 SER A O 1
ATOM 710 N N . HIS A 1 100 ? -15.938 -3.373 32.007 1.00 78.88 100 HIS A N 1
ATOM 711 C CA . HIS A 1 100 ? -15.183 -4.625 32.097 1.00 78.88 100 HIS A CA 1
ATOM 712 C C . HIS A 1 100 ? -16.090 -5.866 32.113 1.00 78.88 100 HIS A C 1
ATOM 714 O O . HIS A 1 100 ? -15.849 -6.811 31.361 1.00 78.88 100 HIS A O 1
ATOM 720 N N . LYS A 1 101 ? -17.142 -5.867 32.943 1.00 77.94 101 LYS A N 1
ATOM 721 C CA . LYS A 1 101 ? -18.097 -6.984 33.021 1.00 77.94 101 LYS A CA 1
ATOM 722 C C . LYS A 1 101 ? -18.837 -7.202 31.702 1.00 77.94 101 LYS A C 1
ATOM 724 O O . LYS A 1 101 ? -18.953 -8.346 31.266 1.00 77.94 101 LYS A O 1
ATOM 729 N N . ALA A 1 102 ? -19.229 -6.125 31.026 1.00 74.12 102 ALA A N 1
ATOM 730 C CA . ALA A 1 102 ? -19.824 -6.201 29.698 1.00 74.12 102 ALA A CA 1
ATOM 731 C C . ALA A 1 102 ? -18.824 -6.730 28.648 1.00 74.12 102 ALA A C 1
ATOM 733 O O . ALA A 1 102 ? -19.146 -7.601 27.839 1.00 74.12 102 ALA A O 1
ATOM 734 N N . ALA A 1 103 ? -17.580 -6.248 28.671 1.00 71.56 103 ALA A N 1
ATOM 735 C CA . ALA A 1 103 ? -16.572 -6.584 27.672 1.00 71.56 103 ALA A CA 1
ATOM 736 C C . ALA A 1 103 ? -16.025 -8.012 27.815 1.00 71.56 103 ALA A C 1
ATOM 738 O O . ALA A 1 103 ? -15.949 -8.723 26.811 1.00 71.56 103 ALA A O 1
ATOM 739 N N . LYS A 1 104 ? -15.650 -8.420 29.036 1.00 78.06 104 LYS A N 1
ATOM 740 C CA . LYS A 1 104 ? -14.946 -9.683 29.326 1.00 78.06 104 LYS A CA 1
ATOM 741 C C . LYS A 1 104 ? -15.856 -10.816 29.788 1.00 78.06 104 LYS A C 1
ATOM 743 O O . LYS A 1 104 ? -15.476 -11.971 29.641 1.00 78.06 104 LYS A O 1
ATOM 748 N N . HIS A 1 105 ? -17.030 -10.502 30.333 1.00 80.19 105 HIS A N 1
ATOM 749 C CA . HIS A 1 105 ? -17.923 -11.50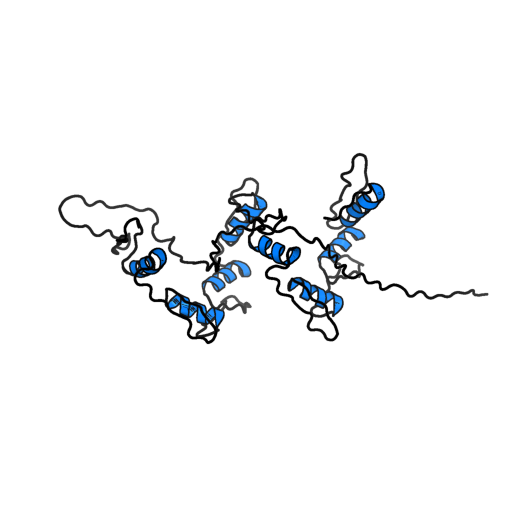7 30.916 1.00 80.19 105 HIS A CA 1
ATOM 750 C C . HIS A 1 105 ? -19.315 -11.542 30.287 1.00 80.19 105 HIS A C 1
ATOM 752 O O . HIS A 1 105 ? -20.091 -12.433 30.609 1.00 80.19 105 HIS A O 1
ATOM 758 N N . GLY A 1 106 ? -19.647 -10.601 29.399 1.00 71.75 106 GLY A N 1
ATOM 759 C CA . GLY A 1 106 ? -20.964 -10.557 28.769 1.00 71.75 106 GLY A CA 1
ATOM 760 C C . GLY A 1 106 ? -22.109 -10.252 29.744 1.00 71.75 106 GLY A C 1
ATOM 761 O O . GLY A 1 106 ? -23.265 -10.490 29.410 1.00 71.75 106 GLY A O 1
ATOM 762 N N . ILE A 1 107 ? -21.806 -9.729 30.936 1.00 72.75 107 ILE A N 1
ATOM 763 C CA . ILE A 1 107 ? -22.800 -9.420 31.972 1.00 72.75 107 ILE A CA 1
ATOM 764 C C . ILE A 1 107 ? -23.242 -7.963 31.830 1.00 72.75 107 ILE A C 1
ATOM 766 O O . ILE A 1 107 ? -22.397 -7.083 31.671 1.00 72.75 107 ILE A O 1
ATOM 770 N N . ASP A 1 108 ? -24.555 -7.724 31.905 1.00 68.00 108 ASP A N 1
ATOM 771 C CA . ASP A 1 108 ? -25.188 -6.405 31.756 1.00 68.00 108 ASP A CA 1
ATOM 772 C C . ASP A 1 108 ? -24.813 -5.687 30.442 1.00 68.00 108 ASP A C 1
ATOM 774 O O . ASP A 1 108 ? -24.677 -4.461 30.397 1.00 68.00 108 ASP A O 1
ATOM 778 N N . VAL A 1 109 ? -24.618 -6.445 29.353 1.00 65.31 109 VAL A N 1
ATOM 779 C CA . VAL A 1 109 ? -24.284 -5.871 28.042 1.00 65.31 109 VAL A CA 1
ATOM 780 C C . VAL A 1 109 ? -25.518 -5.215 27.440 1.00 65.31 109 VAL A C 1
ATOM 782 O O . VAL A 1 109 ? -26.404 -5.882 26.908 1.00 65.31 109 VAL A O 1
ATOM 785 N N . ILE A 1 110 ? -25.539 -3.888 27.469 1.00 68.62 110 ILE A N 1
ATOM 786 C CA . ILE A 1 110 ? -26.447 -3.102 26.641 1.00 68.62 110 ILE A CA 1
ATOM 787 C C . ILE A 1 110 ? -25.766 -2.918 25.288 1.00 68.62 110 ILE A C 1
ATOM 789 O O . ILE A 1 110 ? -24.754 -2.228 25.173 1.00 68.62 110 ILE A O 1
ATOM 793 N N . TRP A 1 111 ? -26.313 -3.564 24.263 1.00 76.69 111 TRP A N 1
ATOM 794 C CA . TRP A 1 111 ? -25.860 -3.377 22.893 1.00 76.69 111 TRP A CA 1
ATOM 795 C C . TRP A 1 111 ? -26.498 -2.124 22.303 1.00 76.69 111 TRP A C 1
ATOM 797 O O . TRP A 1 111 ? -27.719 -2.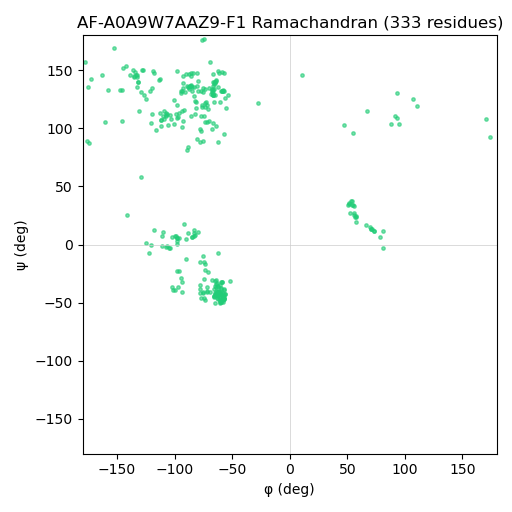013 22.225 1.00 76.69 111 TRP A O 1
ATOM 807 N N . PHE A 1 112 ? -25.661 -1.203 21.843 1.00 80.56 112 PHE A N 1
ATOM 808 C CA . PHE A 1 112 ? -26.074 -0.047 21.063 1.00 80.56 112 PHE A CA 1
ATOM 809 C C . PHE A 1 112 ? -25.976 -0.420 19.584 1.00 80.56 112 PHE A C 1
ATOM 811 O O . PHE A 1 112 ? -24.875 -0.550 19.048 1.00 80.56 112 PHE A O 1
ATOM 818 N N . SER A 1 113 ? -27.112 -0.633 18.926 1.00 83.75 113 SER A N 1
ATOM 819 C CA . SER A 1 113 ? -27.169 -0.911 17.489 1.00 83.75 113 SER A CA 1
ATOM 820 C C . SER A 1 113 ? -27.161 0.371 16.663 1.00 83.75 113 SER A C 1
ATOM 822 O O . SER A 1 113 ? -27.714 1.393 17.077 1.00 83.75 113 SER A O 1
ATOM 824 N N . CYS A 1 114 ? -26.562 0.308 15.476 1.00 88.94 114 CYS A N 1
ATOM 825 C CA . CYS A 1 114 ? -26.739 1.345 14.474 1.00 88.94 114 CYS A CA 1
ATOM 826 C C . CYS A 1 114 ? -28.203 1.384 14.017 1.00 88.94 114 CYS A C 1
ATOM 828 O O . CYS A 1 114 ? -28.854 0.354 13.884 1.00 88.94 114 CYS A O 1
ATOM 830 N N . ASP A 1 115 ? -28.722 2.591 13.831 1.00 88.12 115 ASP A N 1
ATOM 831 C CA . ASP A 1 115 ? -30.085 2.874 13.374 1.00 88.12 115 ASP A CA 1
ATOM 832 C C . ASP A 1 115 ? -30.143 3.170 11.868 1.00 88.12 115 ASP A C 1
ATOM 834 O O . ASP A 1 115 ? -31.213 3.442 11.331 1.00 88.12 115 ASP A O 1
ATOM 838 N N . GLN A 1 116 ? -28.997 3.133 11.182 1.00 88.31 116 GLN A N 1
ATOM 839 C CA . GLN A 1 116 ? -28.914 3.401 9.753 1.00 88.31 116 GLN A CA 1
ATOM 840 C C . GLN A 1 116 ? -29.336 2.173 8.949 1.00 88.31 116 GLN A C 1
ATOM 842 O O . GLN A 1 116 ? -28.876 1.058 9.202 1.00 88.31 116 GLN A O 1
ATOM 847 N N . GLY A 1 117 ? -30.206 2.391 7.961 1.00 83.94 117 GLY A N 1
ATOM 848 C CA . GLY A 1 117 ? -30.712 1.329 7.095 1.00 83.94 117 GLY A CA 1
ATOM 849 C C . GLY A 1 117 ? -29.572 0.571 6.410 1.00 83.94 117 GLY A C 1
ATOM 850 O O . GLY A 1 117 ? -28.718 1.178 5.769 1.00 83.94 117 GLY A O 1
ATOM 851 N N . GLY A 1 118 ? -29.558 -0.756 6.563 1.00 83.12 118 GLY A N 1
ATOM 852 C CA . GLY A 1 118 ? -28.524 -1.628 5.995 1.00 83.12 118 GLY A CA 1
ATOM 853 C C . GLY A 1 118 ? -27.217 -1.704 6.793 1.00 83.12 118 GLY A C 1
ATOM 854 O O . GLY A 1 118 ? -26.234 -2.223 6.270 1.00 83.12 118 GLY A O 1
ATOM 855 N N . CYS A 1 119 ? -27.177 -1.198 8.032 1.00 88.12 119 CYS A N 1
ATOM 856 C CA . CYS A 1 119 ? -26.020 -1.334 8.915 1.00 88.12 119 CYS A CA 1
ATOM 857 C C . CYS A 1 119 ? -26.314 -2.232 10.125 1.00 88.12 119 CYS A C 1
ATOM 859 O O . CYS A 1 119 ? -27.037 -1.845 11.039 1.00 88.12 119 CYS A O 1
ATOM 861 N N . ASP A 1 120 ? -25.660 -3.395 10.178 1.00 87.44 120 ASP A N 1
ATOM 862 C CA . ASP A 1 120 ? -25.813 -4.371 11.269 1.00 87.44 120 ASP A CA 1
ATOM 863 C C . ASP A 1 120 ? -24.853 -4.138 12.449 1.00 87.44 120 ASP A C 1
ATOM 865 O O . ASP A 1 120 ? -24.719 -4.981 13.342 1.00 87.44 120 ASP A O 1
ATOM 869 N N . HIS A 1 121 ? -24.147 -3.004 12.471 1.00 86.69 121 HIS A N 1
ATOM 870 C CA . HIS A 1 121 ? -23.139 -2.740 13.491 1.00 86.69 121 HIS A CA 1
ATOM 871 C C . HIS A 1 121 ? -23.760 -2.578 14.884 1.00 86.69 121 HIS A C 1
ATOM 873 O O . HIS A 1 121 ? -24.749 -1.866 15.079 1.00 86.69 121 HIS A O 1
ATOM 879 N N . LYS A 1 122 ? -23.126 -3.204 15.881 1.00 84.31 122 LYS A N 1
ATOM 880 C CA . LYS A 1 122 ? -23.502 -3.105 17.293 1.00 84.31 122 LYS A CA 1
ATOM 881 C C . LYS A 1 122 ? -22.263 -2.847 18.131 1.00 84.31 122 LYS A C 1
ATOM 883 O O . LYS A 1 122 ? -21.249 -3.521 17.970 1.00 84.31 122 LYS A O 1
ATOM 888 N N . ALA A 1 123 ? -22.371 -1.916 19.067 1.00 84.38 123 ALA A N 1
ATOM 889 C CA . ALA A 1 123 ? -21.301 -1.571 19.986 1.00 84.38 123 ALA A CA 1
ATOM 890 C C . ALA A 1 123 ? -21.716 -1.826 21.436 1.00 84.38 123 ALA A C 1
ATOM 892 O O . ALA A 1 123 ? -22.881 -1.680 21.802 1.00 84.38 123 ALA A O 1
ATOM 893 N N . LYS A 1 124 ? -20.740 -2.171 22.278 1.00 77.25 124 LYS A N 1
ATOM 894 C CA . LYS A 1 124 ? -20.943 -2.343 23.727 1.00 77.25 124 LYS A CA 1
ATOM 895 C C . LYS A 1 124 ? -21.004 -1.008 24.480 1.00 77.25 124 LYS A C 1
ATOM 897 O O . LYS A 1 124 ? -21.423 -0.964 25.629 1.00 77.25 124 LYS A O 1
ATOM 902 N N . GLU A 1 125 ? -20.581 0.081 23.839 1.00 80.12 125 GLU A N 1
ATOM 903 C CA . GLU A 1 125 ? -20.517 1.416 24.429 1.00 80.12 125 GLU A CA 1
ATOM 904 C C . GLU A 1 125 ? -21.142 2.456 23.497 1.00 80.12 125 GLU A C 1
ATOM 906 O O . GLU A 1 125 ? -20.903 2.452 22.286 1.00 80.12 125 GLU A O 1
ATOM 911 N N . ALA A 1 126 ? -21.886 3.407 24.068 1.00 82.44 126 ALA A N 1
ATOM 912 C CA . ALA A 1 126 ? -22.528 4.481 23.308 1.00 82.44 126 ALA A CA 1
ATOM 913 C C . ALA A 1 126 ? -21.512 5.346 22.537 1.00 82.44 126 ALA A C 1
ATOM 915 O O . ALA A 1 126 ? -21.763 5.741 21.399 1.00 82.44 126 ALA A O 1
ATOM 916 N N . GLY A 1 127 ? -20.335 5.599 23.123 1.00 85.50 127 GLY A N 1
ATOM 917 C CA . GLY A 1 127 ? -19.255 6.341 22.464 1.00 85.50 127 GLY A CA 1
ATOM 918 C C . GLY A 1 127 ? -18.683 5.609 21.246 1.00 85.50 127 GLY A C 1
ATOM 919 O O . GLY A 1 127 ? -18.367 6.240 20.237 1.00 85.50 127 GLY A O 1
ATOM 920 N N . ALA A 1 128 ? -18.610 4.276 21.299 1.00 85.56 128 ALA A N 1
ATOM 921 C CA . ALA A 1 128 ? -18.174 3.463 20.171 1.00 85.56 128 ALA A CA 1
ATOM 922 C C . ALA A 1 128 ? -19.202 3.486 19.030 1.00 85.56 128 ALA A C 1
ATOM 924 O O . ALA A 1 128 ? -18.803 3.677 17.883 1.00 85.56 128 ALA A O 1
ATOM 925 N N . LEU A 1 129 ? -20.505 3.417 19.338 1.00 87.50 129 LEU A N 1
ATOM 926 C CA . LEU A 1 129 ? -21.543 3.581 18.317 1.00 87.50 129 LEU A CA 1
ATOM 927 C C . LEU A 1 129 ? -21.518 4.987 17.700 1.00 87.50 129 LEU A C 1
ATOM 929 O O . LEU A 1 129 ? -21.613 5.126 16.483 1.00 87.50 129 LEU A O 1
ATOM 933 N N . LYS A 1 130 ? -21.352 6.034 18.518 1.00 88.94 130 LYS A N 1
ATOM 934 C CA . LYS A 1 130 ? -21.234 7.415 18.027 1.00 88.94 130 LYS A CA 1
ATOM 935 C C . LYS A 1 130 ? -20.063 7.562 17.050 1.00 88.94 130 LYS A C 1
ATOM 937 O O . LYS A 1 130 ? -20.220 8.133 15.976 1.00 88.94 130 LYS A O 1
ATOM 942 N N . ARG A 1 131 ? -18.904 7.001 17.402 1.00 89.94 131 ARG A N 1
ATOM 943 C CA . ARG A 1 131 ? -17.723 6.978 16.532 1.00 89.94 131 ARG A CA 1
ATOM 944 C C . ARG A 1 131 ? -17.972 6.184 15.249 1.00 89.94 131 ARG A C 1
ATOM 946 O O . ARG A 1 131 ? -17.643 6.680 14.182 1.00 89.94 131 ARG A O 1
ATOM 953 N N . HIS A 1 132 ? -18.608 5.015 15.331 1.00 89.81 132 HIS A N 1
ATOM 954 C CA . HIS A 1 132 ? -18.998 4.240 14.151 1.00 89.81 132 HIS A CA 1
ATOM 955 C C . HIS A 1 132 ? -19.895 5.051 13.203 1.00 89.81 132 HIS A C 1
ATOM 957 O O . HIS A 1 132 ? -19.622 5.111 12.007 1.00 89.81 132 HIS A O 1
ATOM 963 N N . LYS A 1 133 ? -20.922 5.725 13.735 1.00 90.00 133 LYS A N 1
ATOM 964 C CA . LYS A 1 133 ? -21.812 6.585 12.942 1.00 90.00 133 LYS A CA 1
ATOM 965 C C . LYS A 1 133 ? -21.051 7.725 12.258 1.00 90.00 133 LYS A C 1
ATOM 967 O O . LYS A 1 133 ? -21.291 7.983 11.083 1.00 90.00 133 LYS A O 1
ATOM 972 N N . ALA A 1 134 ? -20.090 8.341 12.945 1.00 90.44 134 ALA A N 1
ATOM 973 C CA . ALA A 1 134 ? -19.224 9.349 12.341 1.00 90.44 134 ALA A CA 1
ATOM 974 C C . ALA A 1 134 ? -18.317 8.756 11.246 1.00 90.44 134 ALA A C 1
ATOM 976 O O . ALA A 1 134 ? -18.182 9.326 10.165 1.00 90.44 134 ALA A O 1
ATOM 977 N N . ASP A 1 135 ? -17.697 7.604 11.493 1.00 89.62 135 ASP A N 1
ATOM 978 C CA . ASP A 1 135 ? -16.700 7.024 10.591 1.00 89.62 135 ASP A CA 1
ATOM 979 C C . ASP A 1 135 ? -17.315 6.395 9.336 1.00 89.62 135 ASP A C 1
ATOM 981 O O . ASP A 1 135 ? -16.784 6.609 8.244 1.00 89.62 135 ASP A O 1
ATOM 985 N N . VAL A 1 136 ? -18.427 5.670 9.487 1.00 89.94 136 VAL A N 1
ATOM 986 C CA . VAL A 1 136 ? -19.066 4.871 8.426 1.00 89.94 136 VAL A CA 1
ATOM 987 C C . VAL A 1 136 ? -20.218 5.608 7.750 1.00 89.94 136 VAL A C 1
ATOM 989 O O . VAL A 1 136 ? -20.398 5.465 6.544 1.00 89.94 136 VAL A O 1
ATOM 992 N N . HIS A 1 137 ? -20.989 6.394 8.505 1.00 89.62 137 HIS A N 1
ATOM 993 C CA . HIS A 1 137 ? -22.203 7.045 8.000 1.00 89.62 137 HIS A CA 1
ATOM 994 C C . HIS A 1 137 ? -22.086 8.566 7.877 1.00 89.62 137 HIS A C 1
ATOM 996 O O . HIS A 1 137 ? -23.041 9.207 7.456 1.00 89.62 137 HIS A O 1
ATOM 1002 N N . ASP A 1 138 ? -20.947 9.154 8.251 1.00 90.31 138 ASP A N 1
ATOM 1003 C CA . ASP A 1 138 ? -20.742 10.608 8.272 1.00 90.31 138 ASP A CA 1
ATOM 1004 C C . ASP A 1 138 ? -21.776 11.379 9.125 1.00 90.31 138 ASP A C 1
ATOM 1006 O O . ASP A 1 138 ? -22.024 12.567 8.922 1.00 90.31 138 ASP A O 1
ATOM 1010 N N . ILE A 1 139 ? -22.340 10.726 10.145 1.00 88.69 139 ILE A N 1
ATOM 1011 C CA . ILE A 1 139 ? -23.330 11.324 11.050 1.00 88.69 139 ILE A CA 1
ATOM 1012 C C . ILE A 1 139 ? -22.636 11.909 12.280 1.00 88.69 139 ILE A C 1
ATOM 1014 O O . ILE A 1 139 ? -21.840 11.232 12.929 1.00 88.69 139 ILE A O 1
ATOM 1018 N N . ASP A 1 140 ? -22.989 13.151 12.629 1.00 86.44 140 ASP A N 1
ATOM 1019 C CA . ASP A 1 140 ? -22.450 13.882 13.791 1.00 86.44 140 ASP A CA 1
ATOM 1020 C C . ASP A 1 140 ? -20.907 13.941 13.795 1.00 86.44 140 ASP A C 1
ATOM 1022 O O . ASP A 1 140 ? -20.237 13.810 14.825 1.00 86.44 140 ASP A O 1
ATOM 1026 N N . VAL A 1 141 ? -20.318 14.097 12.602 1.00 88.94 141 VAL A N 1
ATOM 1027 C CA . VAL A 1 141 ? -18.865 14.154 12.431 1.00 88.94 141 VAL A CA 1
ATOM 1028 C C . VAL A 1 141 ? -18.336 15.489 12.922 1.00 88.94 141 VAL A C 1
ATOM 1030 O O . VAL A 1 141 ? -18.599 16.545 12.348 1.00 88.94 141 VAL A O 1
ATOM 1033 N N . ARG A 1 142 ? -17.472 15.422 13.932 1.00 87.00 142 ARG A N 1
ATOM 1034 C CA . ARG A 1 142 ? -16.629 16.545 14.325 1.00 87.00 142 ARG A CA 1
ATOM 1035 C C . ARG A 1 142 ? -15.249 16.398 13.699 1.00 87.00 142 ARG A C 1
ATOM 1037 O O . ARG A 1 142 ? -14.464 15.536 14.091 1.00 87.00 142 ARG A O 1
ATOM 1044 N N . TRP A 1 143 ? -14.947 17.264 12.740 1.00 90.81 143 TRP A N 1
ATOM 1045 C CA . TRP A 1 143 ? -13.639 17.302 12.098 1.00 90.81 143 TRP A CA 1
ATOM 1046 C C . TRP A 1 143 ? -12.594 17.946 13.009 1.00 90.81 143 TRP A C 1
ATOM 1048 O O . TRP A 1 143 ? -12.803 19.023 13.565 1.00 90.81 143 TRP A O 1
ATOM 1058 N N . ASN A 1 144 ? -11.453 17.277 13.147 1.00 90.62 144 ASN A N 1
ATOM 1059 C CA . ASN A 1 144 ? -10.272 17.787 13.832 1.00 90.62 144 ASN A CA 1
ATOM 1060 C C . ASN A 1 144 ? -9.266 18.198 12.760 1.00 90.62 144 ASN A C 1
ATOM 1062 O O . ASN A 1 144 ? -8.753 17.341 12.037 1.00 90.62 144 ASN A O 1
ATOM 1066 N N . HIS A 1 145 ? -9.022 19.497 12.642 1.00 92.38 145 HIS A N 1
ATOM 1067 C CA . HIS A 1 145 ? -8.112 20.063 11.652 1.00 92.38 145 HIS A CA 1
ATOM 1068 C C . HIS A 1 145 ? -6.674 20.062 12.168 1.00 92.38 145 HIS A C 1
ATOM 1070 O O . HIS A 1 145 ? -6.439 20.197 13.372 1.00 92.38 145 HIS A O 1
ATOM 1076 N N . CYS A 1 146 ? -5.718 19.898 11.256 1.00 93.44 146 CYS A N 1
ATOM 1077 C CA . CYS A 1 146 ? -4.329 20.196 11.553 1.00 93.44 146 CYS A CA 1
ATOM 1078 C C . CYS A 1 146 ? -4.172 21.698 11.800 1.00 93.44 146 CYS A C 1
ATOM 1080 O O . CYS A 1 146 ? -4.804 22.515 11.142 1.00 93.44 146 CYS A O 1
ATOM 1082 N N . ASP A 1 147 ? -3.357 22.038 12.788 1.00 91.75 147 ASP A N 1
ATOM 1083 C CA . ASP A 1 147 ? -3.040 23.411 13.188 1.00 91.75 147 ASP A CA 1
ATOM 1084 C C . ASP A 1 147 ? -1.730 23.906 12.563 1.00 91.75 147 ASP A C 1
ATOM 1086 O O . ASP A 1 147 ? -1.251 24.978 12.915 1.00 91.75 147 ASP A O 1
ATOM 1090 N N . GLN A 1 148 ? -1.128 23.110 11.677 1.00 92.25 148 GLN A N 1
ATOM 1091 C CA . GLN A 1 148 ? 0.122 23.454 11.014 1.00 92.25 148 GLN A CA 1
ATOM 1092 C C . GLN A 1 148 ? -0.136 24.293 9.773 1.00 92.25 148 GLN A C 1
ATOM 1094 O O . GLN A 1 148 ? -1.029 23.986 8.980 1.00 92.25 148 GLN A O 1
ATOM 1099 N N . ASP A 1 149 ? 0.679 25.332 9.612 1.00 90.94 149 ASP A N 1
ATOM 1100 C CA . ASP A 1 149 ? 0.593 26.249 8.485 1.00 90.94 149 ASP A CA 1
ATOM 1101 C C . ASP A 1 149 ? 0.756 25.499 7.154 1.00 90.94 149 ASP A C 1
ATOM 1103 O O . ASP A 1 149 ? 1.623 24.633 7.006 1.00 90.94 149 ASP A O 1
ATOM 1107 N N . GLY A 1 150 ? -0.141 25.779 6.206 1.00 88.75 150 GLY A N 1
ATOM 1108 C CA . GLY A 1 150 ? -0.177 25.105 4.907 1.00 88.75 150 GLY A CA 1
ATOM 1109 C C . GLY A 1 150 ? -0.624 23.635 4.929 1.00 88.75 150 GLY A C 1
ATOM 1110 O O . GLY A 1 150 ? -0.432 22.938 3.932 1.00 88.75 150 GLY A O 1
ATOM 1111 N N . CYS A 1 151 ? -1.206 23.132 6.029 1.00 92.88 151 CYS A N 1
ATOM 1112 C CA . CYS A 1 151 ? -1.725 21.764 6.099 1.00 92.88 151 CYS A CA 1
ATOM 1113 C C . CYS A 1 151 ? -3.259 21.692 6.145 1.00 92.88 151 CYS A C 1
ATOM 1115 O O . CYS A 1 151 ? -3.879 21.903 7.185 1.00 92.88 151 CYS A O 1
ATOM 1117 N N . ASP A 1 152 ? -3.867 21.241 5.045 1.00 93.19 152 ASP A N 1
ATOM 1118 C CA . ASP A 1 152 ? -5.326 21.067 4.925 1.00 93.19 152 ASP A CA 1
ATOM 1119 C C . ASP A 1 152 ? -5.855 19.744 5.510 1.00 93.19 152 ASP A C 1
ATOM 1121 O O . ASP A 1 152 ? -7.024 19.375 5.333 1.00 93.19 152 ASP A O 1
ATOM 1125 N N . TYR A 1 153 ? -5.003 18.974 6.191 1.00 94.25 153 TYR A N 1
ATOM 1126 C CA . TYR A 1 153 ? -5.400 17.673 6.711 1.00 94.25 153 TYR A CA 1
ATOM 1127 C C . TYR A 1 153 ? -6.443 17.808 7.826 1.00 94.25 153 TYR A C 1
ATOM 1129 O O . TYR A 1 153 ? -6.275 18.550 8.795 1.00 94.25 153 TYR A O 1
ATOM 1137 N N . LYS A 1 154 ? -7.506 17.005 7.730 1.00 92.12 154 LYS A N 1
ATOM 1138 C CA . LYS A 1 154 ? -8.545 16.886 8.754 1.00 92.12 154 LYS A CA 1
ATOM 1139 C C . LYS A 1 154 ? -8.896 15.428 9.010 1.00 92.12 154 LYS A C 1
ATOM 1141 O O . LYS A 1 154 ? -8.914 14.611 8.090 1.00 92.12 154 LYS A O 1
ATOM 1146 N N . ALA A 1 155 ? -9.208 15.106 10.260 1.00 92.50 155 ALA A N 1
ATOM 1147 C CA . ALA A 1 155 ? -9.559 13.752 10.668 1.00 92.50 155 ALA A CA 1
ATOM 1148 C C . ALA A 1 155 ? -10.805 13.713 11.556 1.00 92.50 155 ALA A C 1
ATOM 1150 O O . ALA A 1 155 ? -11.019 14.586 12.399 1.00 92.50 155 ALA A O 1
ATOM 1151 N N . LYS A 1 156 ? -11.594 12.644 11.413 1.00 90.38 156 LYS A N 1
ATOM 1152 C CA . LYS A 1 156 ? -12.769 12.376 12.258 1.00 90.38 156 LYS A CA 1
ATOM 1153 C C . LYS A 1 156 ? -12.383 12.049 13.706 1.00 90.38 156 LYS A C 1
ATOM 1155 O O . LYS A 1 156 ? -13.102 12.384 14.638 1.00 90.38 156 LYS A O 1
ATOM 1160 N N . GLN A 1 157 ? -11.212 11.439 13.902 1.00 89.56 157 GLN A N 1
ATOM 1161 C CA . GLN A 1 157 ? -10.694 11.054 15.214 1.00 89.56 157 GLN A CA 1
ATOM 1162 C C . GLN A 1 157 ? -9.439 11.853 15.587 1.00 89.56 157 GLN A C 1
ATOM 1164 O O . GLN A 1 157 ? -8.543 12.056 14.763 1.00 89.56 157 GLN A O 1
ATOM 1169 N N . ALA A 1 158 ? -9.328 12.226 16.865 1.00 89.38 158 ALA A N 1
ATOM 1170 C CA . ALA A 1 158 ? -8.155 12.916 17.403 1.00 89.38 158 ALA A CA 1
ATOM 1171 C C . ALA A 1 158 ? -6.873 12.062 17.329 1.00 89.38 158 ALA A C 1
ATOM 1173 O O . ALA A 1 158 ? -5.787 12.587 17.092 1.00 89.38 158 ALA A O 1
ATOM 1174 N N . SER A 1 159 ? -6.991 10.738 17.473 1.00 89.81 159 SER A N 1
ATOM 1175 C CA . SER A 1 159 ? -5.882 9.783 17.321 1.00 89.81 159 SER A CA 1
ATOM 1176 C C . SER A 1 159 ? -5.270 9.831 15.917 1.00 89.81 159 SER A C 1
ATOM 1178 O O . SER A 1 159 ? -4.047 9.856 15.768 1.00 89.81 159 SER A O 1
ATOM 1180 N N . SER A 1 160 ? -6.112 9.902 14.886 1.00 91.56 160 SER A N 1
ATOM 1181 C CA . SER A 1 160 ? -5.693 10.035 13.491 1.00 91.56 160 SER A CA 1
ATOM 1182 C C . SER A 1 160 ? -4.971 11.356 13.244 1.00 91.56 160 SER A C 1
ATOM 1184 O O . SER A 1 160 ? -3.917 11.354 12.612 1.00 91.56 160 SER A O 1
ATOM 1186 N N . LEU A 1 161 ? -5.470 12.461 13.809 1.00 92.50 161 LEU A N 1
ATOM 1187 C CA . LEU A 1 161 ? -4.786 13.752 13.728 1.00 92.50 161 LEU A CA 1
ATOM 1188 C C . LEU A 1 161 ? -3.427 13.727 14.443 1.00 92.50 161 LEU A C 1
ATOM 1190 O O . LEU A 1 161 ? -2.436 14.192 13.887 1.00 92.50 161 LEU A O 1
ATOM 1194 N N . LYS A 1 162 ? -3.345 13.127 15.638 1.00 90.38 162 LYS A N 1
ATOM 1195 C CA . LYS A 1 162 ? -2.076 12.961 16.365 1.00 90.38 162 LYS A CA 1
ATOM 1196 C C . LYS A 1 162 ? -1.059 12.166 15.541 1.00 90.38 162 LYS A C 1
ATOM 1198 O O . LYS A 1 162 ? 0.097 12.564 15.432 1.00 90.38 162 LYS A O 1
ATOM 1203 N N . ASN A 1 163 ? -1.491 11.069 14.922 1.00 90.31 163 ASN A N 1
ATOM 1204 C CA . ASN A 1 163 ? -0.631 10.261 14.055 1.00 90.31 163 ASN A CA 1
ATOM 1205 C C . ASN A 1 163 ? -0.207 11.012 12.788 1.00 90.31 163 ASN A C 1
ATOM 1207 O O . ASN A 1 163 ? 0.938 10.884 12.361 1.00 90.31 163 ASN A O 1
ATOM 1211 N N . HIS A 1 164 ? -1.104 11.805 12.200 1.00 92.06 164 HIS A N 1
ATOM 1212 C CA . HIS A 1 164 ? -0.770 12.676 11.080 1.00 92.06 164 HIS A CA 1
ATOM 1213 C C . HIS A 1 164 ? 0.299 13.700 11.473 1.00 92.06 164 HIS A C 1
ATOM 1215 O O . HIS A 1 164 ? 1.322 13.764 10.801 1.00 92.06 164 HIS A O 1
ATOM 1221 N N . LYS A 1 165 ? 0.128 14.417 12.592 1.00 91.25 165 LYS A N 1
ATOM 1222 C CA . LYS A 1 165 ? 1.114 15.395 13.083 1.00 91.25 165 LYS A CA 1
ATOM 1223 C C . LYS A 1 165 ? 2.498 14.774 13.288 1.00 91.25 165 LYS A C 1
ATOM 1225 O O . LYS A 1 165 ? 3.487 15.335 12.827 1.00 91.25 165 LYS A O 1
ATOM 1230 N N . LYS A 1 166 ? 2.563 13.569 13.865 1.00 90.69 166 LYS A N 1
ATOM 1231 C CA . LYS A 1 166 ? 3.817 12.805 13.984 1.00 90.69 166 LYS A CA 1
ATOM 1232 C C . LYS A 1 166 ? 4.435 12.500 12.620 1.00 90.69 166 LYS A C 1
ATOM 1234 O O . LYS A 1 166 ? 5.624 12.709 12.394 1.00 90.69 166 LYS A O 1
ATOM 1239 N N . ASN A 1 167 ? 3.635 11.981 11.693 1.00 89.94 167 ASN A N 1
ATOM 1240 C CA . ASN A 1 167 ? 4.147 11.462 10.428 1.00 89.94 167 ASN A CA 1
ATOM 1241 C C . ASN A 1 167 ? 4.486 12.552 9.407 1.00 89.94 167 ASN A C 1
ATOM 1243 O O . ASN A 1 167 ? 5.517 12.429 8.751 1.00 89.94 167 ASN A O 1
ATOM 1247 N N . ALA A 1 168 ? 3.644 13.576 9.286 1.00 90.69 168 ALA A N 1
ATOM 1248 C CA . ALA A 1 168 ? 3.740 14.621 8.270 1.00 90.69 168 ALA A CA 1
ATOM 1249 C C . ALA A 1 168 ? 4.497 15.869 8.744 1.00 90.69 168 ALA A C 1
ATOM 1251 O O . ALA A 1 168 ? 5.114 16.533 7.920 1.00 90.69 168 ALA A O 1
ATOM 1252 N N . HIS A 1 169 ? 4.464 16.175 10.045 1.00 90.12 169 HIS A N 1
ATOM 1253 C CA . HIS A 1 169 ? 5.047 17.405 10.595 1.00 90.12 169 HIS A CA 1
ATOM 1254 C C . HIS A 1 169 ? 6.133 17.163 11.646 1.00 90.12 169 HIS A C 1
ATOM 1256 O O . HIS A 1 169 ? 6.670 18.116 12.192 1.00 90.12 169 HIS A O 1
ATOM 1262 N N . ASP A 1 170 ? 6.443 15.905 11.965 1.00 89.88 170 ASP A N 1
ATOM 1263 C CA . ASP A 1 170 ? 7.431 15.544 12.990 1.00 89.88 170 ASP A CA 1
ATOM 1264 C C . ASP A 1 170 ? 7.140 16.107 14.398 1.00 89.88 170 ASP A C 1
ATOM 1266 O O . ASP A 1 170 ? 8.015 16.189 15.258 1.00 89.88 170 ASP A O 1
ATOM 1270 N N . ILE A 1 171 ? 5.871 16.412 14.681 1.00 87.56 171 ILE A N 1
ATOM 1271 C CA . ILE A 1 171 ? 5.424 16.956 15.969 1.00 87.56 171 ILE A CA 1
ATOM 1272 C C . ILE A 1 171 ? 5.120 15.821 16.947 1.00 87.56 171 ILE A C 1
ATOM 1274 O O . ILE A 1 171 ? 4.431 14.863 16.593 1.00 87.56 171 ILE A O 1
ATOM 1278 N N . ASP A 1 172 ? 5.579 15.955 18.198 1.00 85.56 172 ASP A N 1
ATOM 1279 C CA . ASP A 1 172 ? 5.378 14.961 19.271 1.00 85.56 172 ASP A CA 1
ATOM 1280 C C . ASP A 1 172 ? 5.892 13.555 18.880 1.00 85.56 172 ASP A C 1
ATOM 1282 O O . ASP A 1 172 ? 5.327 12.509 19.229 1.00 85.56 172 ASP A O 1
ATOM 1286 N N . VAL A 1 173 ? 6.963 13.512 18.079 1.00 88.88 173 VAL A N 1
ATOM 1287 C CA . VAL A 1 173 ? 7.567 12.254 17.640 1.00 88.88 173 VAL A CA 1
ATOM 1288 C C . VAL A 1 173 ? 8.494 11.724 18.719 1.00 88.88 173 VAL A C 1
ATOM 1290 O O . VAL A 1 173 ? 9.580 12.241 18.961 1.00 88.88 173 VAL A O 1
ATOM 1293 N N . ARG A 1 174 ? 8.085 10.602 19.303 1.00 88.69 174 ARG A N 1
ATOM 1294 C CA . ARG A 1 174 ? 8.985 9.706 20.018 1.00 88.69 174 ARG A CA 1
ATOM 1295 C C . ARG A 1 174 ? 9.450 8.630 19.048 1.00 88.69 174 ARG A C 1
ATOM 1297 O O . ARG A 1 174 ? 8.643 7.836 18.568 1.00 88.69 174 ARG A O 1
ATOM 1304 N N . TRP A 1 175 ? 10.742 8.621 18.750 1.00 92.00 175 TRP A N 1
ATOM 1305 C CA . TRP A 1 175 ? 11.332 7.607 17.887 1.00 92.00 175 TRP A CA 1
ATOM 1306 C C . TRP A 1 175 ? 11.442 6.271 18.624 1.00 92.00 175 TRP A C 1
ATOM 1308 O O . TRP A 1 175 ? 11.889 6.201 19.767 1.00 92.00 175 TRP A O 1
ATOM 1318 N N . HIS A 1 176 ? 11.027 5.206 17.947 1.00 92.25 176 HIS A N 1
ATOM 1319 C CA . HIS A 1 176 ? 11.170 3.830 18.395 1.00 92.25 176 HIS A CA 1
ATOM 1320 C C . HIS A 1 176 ? 12.320 3.195 17.618 1.00 92.25 176 HIS 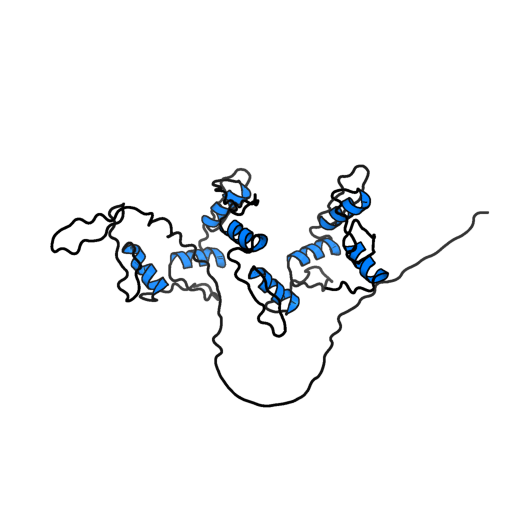A C 1
ATOM 1322 O O . HIS A 1 176 ? 12.190 2.944 16.419 1.00 92.25 176 HIS A O 1
ATOM 1328 N N . HIS A 1 177 ? 13.440 2.970 18.295 1.00 94.44 177 HIS A N 1
ATOM 1329 C CA . HIS A 1 177 ? 14.645 2.393 17.707 1.00 94.44 177 HIS A CA 1
ATOM 1330 C C . HIS A 1 177 ? 14.585 0.867 17.718 1.00 94.44 177 HIS A C 1
ATOM 1332 O O . HIS A 1 177 ? 14.037 0.268 18.648 1.00 94.44 177 HIS A O 1
ATOM 1338 N N . CYS A 1 178 ? 15.142 0.246 16.680 1.00 94.94 178 CYS A N 1
ATOM 1339 C CA . CYS A 1 178 ? 15.438 -1.175 16.710 1.00 94.94 178 CYS A CA 1
ATOM 1340 C C . CYS A 1 178 ? 16.521 -1.448 17.754 1.00 94.94 178 CYS A C 1
ATOM 1342 O O . CYS A 1 178 ? 17.472 -0.688 17.886 1.00 94.94 178 CYS A O 1
ATOM 1344 N N . ASP A 1 179 ? 16.339 -2.522 18.508 1.00 93.81 179 ASP A N 1
ATOM 1345 C CA . ASP A 1 179 ? 17.256 -2.991 19.549 1.00 93.81 179 ASP A CA 1
ATOM 1346 C C . ASP A 1 179 ? 18.183 -4.105 19.044 1.00 93.81 179 ASP A C 1
ATOM 1348 O O . ASP A 1 179 ? 18.906 -4.707 19.830 1.00 93.81 179 ASP A O 1
ATOM 1352 N N . GLN A 1 180 ? 18.133 -4.410 17.747 1.00 94.19 180 GLN A N 1
ATOM 1353 C CA . GLN A 1 180 ? 18.953 -5.449 17.141 1.00 94.19 180 GLN A CA 1
ATOM 1354 C C . GLN A 1 180 ? 20.324 -4.904 16.771 1.00 94.19 180 GLN A C 1
ATOM 1356 O O . GLN A 1 180 ? 20.432 -3.818 16.197 1.00 94.19 180 GLN A O 1
ATOM 1361 N N . ASP A 1 181 ? 21.352 -5.688 17.083 1.00 92.94 181 ASP A N 1
ATOM 1362 C CA . ASP A 1 181 ? 22.739 -5.333 16.816 1.00 92.94 181 ASP A CA 1
ATOM 1363 C C . ASP A 1 181 ? 22.957 -5.050 15.320 1.00 92.94 181 ASP A C 1
ATOM 1365 O O . ASP A 1 181 ? 22.466 -5.775 14.449 1.00 92.94 181 ASP A O 1
ATOM 1369 N N . GLY A 1 182 ? 23.628 -3.936 15.023 1.00 90.69 182 GLY A N 1
ATOM 1370 C CA . GLY A 1 182 ? 23.859 -3.475 13.652 1.00 90.69 182 GLY A CA 1
ATOM 1371 C C . GLY A 1 182 ? 22.618 -2.960 12.904 1.00 90.69 182 GLY A C 1
ATOM 1372 O O . GLY A 1 182 ? 22.670 -2.827 11.680 1.00 90.69 182 GLY A O 1
ATOM 1373 N N . CYS A 1 183 ? 21.499 -2.676 13.586 1.00 94.19 183 CYS A N 1
ATOM 1374 C CA . CYS A 1 183 ? 20.297 -2.131 12.951 1.00 94.19 183 CYS A CA 1
ATOM 1375 C C . CYS A 1 183 ? 19.988 -0.681 13.354 1.00 94.19 183 CYS A C 1
ATOM 1377 O O . CYS A 1 183 ? 19.408 -0.423 14.405 1.00 94.19 183 CYS A O 1
ATOM 1379 N N . ASP A 1 184 ? 20.219 0.260 12.435 1.00 94.44 184 ASP A N 1
ATOM 1380 C CA . ASP A 1 184 ? 19.928 1.692 12.639 1.00 94.44 184 ASP A CA 1
ATOM 1381 C C . ASP A 1 184 ? 18.461 2.085 12.382 1.00 94.44 184 ASP A C 1
ATOM 1383 O O . ASP A 1 184 ? 18.103 3.269 12.331 1.00 94.44 184 ASP A O 1
ATOM 1387 N N . TYR A 1 185 ? 17.577 1.106 12.176 1.00 95.44 185 TYR A N 1
ATOM 1388 C CA . TYR A 1 185 ? 16.185 1.389 11.854 1.00 95.44 185 TYR A CA 1
ATOM 1389 C C . TYR A 1 185 ? 15.462 2.046 13.033 1.00 95.44 185 TYR A C 1
ATOM 1391 O O . TYR A 1 185 ? 15.483 1.558 14.164 1.00 95.44 185 TYR A O 1
ATOM 1399 N N . LYS A 1 186 ? 14.734 3.128 12.746 1.00 93.25 186 LYS A N 1
ATOM 1400 C CA . LYS A 1 186 ? 13.850 3.799 13.701 1.00 93.25 186 LYS A CA 1
ATOM 1401 C C . LYS A 1 186 ? 12.511 4.133 13.064 1.00 93.25 186 LYS A C 1
ATOM 1403 O O . LYS A 1 186 ? 12.439 4.511 11.895 1.00 93.25 186 LYS A O 1
ATOM 1408 N N . ALA A 1 187 ? 11.447 4.038 13.852 1.00 93.31 187 ALA A N 1
ATOM 1409 C CA . ALA A 1 187 ? 10.093 4.331 13.405 1.00 93.31 187 ALA A CA 1
ATOM 1410 C C . ALA A 1 187 ? 9.388 5.340 14.312 1.00 93.31 187 ALA A C 1
ATOM 1412 O O . ALA A 1 187 ? 9.600 5.373 15.521 1.00 93.31 187 ALA A O 1
ATOM 1413 N N . LYS A 1 188 ? 8.478 6.125 13.726 1.00 91.44 188 LYS A N 1
ATOM 1414 C CA . LYS A 1 188 ? 7.629 7.082 14.458 1.00 91.44 188 LYS A CA 1
ATOM 1415 C C . LYS A 1 188 ? 6.502 6.405 15.252 1.00 91.44 188 LYS A C 1
ATOM 1417 O O . LYS A 1 188 ? 5.862 7.041 16.085 1.00 91.44 188 LYS A O 1
ATOM 1422 N N . ARG A 1 189 ? 6.219 5.125 14.974 1.00 90.31 189 ARG A N 1
ATOM 1423 C CA . ARG A 1 189 ? 5.163 4.334 15.625 1.00 90.31 189 ARG A CA 1
ATOM 1424 C C . ARG A 1 189 ? 5.692 2.975 16.064 1.00 90.31 189 ARG A C 1
ATOM 1426 O O . ARG A 1 189 ? 6.363 2.291 15.293 1.00 90.31 189 ARG A O 1
ATOM 1433 N N . ALA A 1 190 ? 5.278 2.533 17.248 1.00 90.69 190 ALA A N 1
ATOM 1434 C CA . ALA A 1 190 ? 5.632 1.218 17.783 1.00 90.69 190 ALA A CA 1
ATOM 1435 C C . ALA A 1 190 ? 5.228 0.056 16.853 1.00 90.69 190 ALA A C 1
ATOM 1437 O O . ALA A 1 190 ? 5.997 -0.881 16.658 1.00 90.69 190 ALA A O 1
ATOM 1438 N N . GLY A 1 191 ? 4.052 0.134 16.215 1.00 91.12 191 GLY A N 1
ATOM 1439 C CA . GLY A 1 191 ? 3.593 -0.898 15.276 1.00 91.12 191 GLY A CA 1
ATOM 1440 C C . GLY A 1 191 ? 4.466 -1.030 14.021 1.00 91.12 191 GLY A C 1
ATOM 1441 O O . GLY A 1 191 ? 4.618 -2.130 13.495 1.00 91.12 191 GLY A O 1
ATOM 1442 N N . ASP A 1 192 ? 5.081 0.066 13.566 1.00 92.81 192 ASP A N 1
ATOM 1443 C CA . ASP A 1 192 ? 6.011 0.034 12.433 1.00 92.81 192 ASP A CA 1
ATOM 1444 C C . ASP A 1 192 ? 7.330 -0.632 12.822 1.00 92.81 192 ASP A C 1
ATOM 1446 O O . ASP A 1 192 ? 7.826 -1.466 12.067 1.00 92.81 192 ASP A O 1
ATOM 1450 N N . LEU A 1 193 ? 7.843 -0.349 14.026 1.00 94.56 193 LEU A N 1
ATOM 1451 C CA . LEU A 1 193 ? 9.016 -1.041 14.555 1.00 94.56 193 LEU A CA 1
ATOM 1452 C C . LEU A 1 193 ? 8.750 -2.540 14.742 1.00 94.56 193 LEU A C 1
ATOM 1454 O O . LEU A 1 193 ? 9.567 -3.361 14.336 1.00 94.56 193 LEU A O 1
ATOM 1458 N N . LYS A 1 194 ? 7.594 -2.915 15.304 1.00 93.25 194 LYS A N 1
ATOM 1459 C CA . LYS A 1 194 ? 7.208 -4.326 15.453 1.00 93.25 194 LYS A CA 1
ATOM 1460 C C . LYS A 1 194 ? 7.196 -5.042 14.102 1.00 93.25 194 LYS A C 1
ATOM 1462 O O . LYS A 1 194 ? 7.761 -6.122 13.965 1.00 93.25 194 LYS A O 1
ATOM 1467 N N . ARG A 1 195 ? 6.603 -4.413 13.085 1.00 93.44 195 ARG A N 1
ATOM 1468 C CA . ARG A 1 195 ? 6.598 -4.946 11.719 1.00 93.44 195 ARG A CA 1
ATOM 1469 C C . ARG A 1 195 ? 8.005 -5.039 11.127 1.00 93.44 195 ARG A C 1
ATOM 1471 O O . ARG A 1 195 ? 8.304 -6.027 10.469 1.00 93.44 195 ARG A O 1
ATOM 1478 N N . HIS A 1 196 ? 8.863 -4.044 11.346 1.00 94.19 196 HIS A N 1
ATOM 1479 C CA . HIS A 1 196 ? 10.267 -4.098 10.926 1.00 94.19 196 HIS A CA 1
ATOM 1480 C C . HIS A 1 196 ? 10.988 -5.299 11.540 1.00 94.19 196 HIS A C 1
ATOM 1482 O O . HIS A 1 196 ? 11.579 -6.089 10.808 1.00 94.19 196 HIS A O 1
ATOM 1488 N N . LYS A 1 197 ? 10.856 -5.494 12.858 1.00 93.56 197 LYS A N 1
ATOM 1489 C CA . LYS A 1 197 ? 11.434 -6.641 13.571 1.00 93.56 197 LYS A CA 1
ATOM 1490 C C . LYS A 1 197 ? 10.963 -7.980 13.001 1.00 93.56 197 LYS A C 1
ATOM 1492 O O . LYS A 1 197 ? 11.791 -8.845 12.740 1.00 93.56 197 LYS A O 1
ATOM 1497 N N . GLN A 1 198 ? 9.672 -8.111 12.698 1.00 93.06 198 GLN A N 1
ATOM 1498 C CA . GLN A 1 198 ? 9.133 -9.303 12.035 1.00 93.06 198 GLN A CA 1
ATOM 1499 C C . GLN A 1 198 ? 9.741 -9.513 10.639 1.00 93.06 198 GLN A C 1
ATOM 1501 O O . GLN A 1 198 ? 10.151 -10.615 10.277 1.00 93.06 198 GLN A O 1
ATOM 1506 N N . MET A 1 199 ? 9.805 -8.457 9.829 1.00 92.88 199 MET A N 1
ATOM 1507 C CA . MET A 1 199 ? 10.196 -8.566 8.423 1.00 92.88 199 MET A CA 1
ATOM 1508 C C . MET A 1 199 ? 11.697 -8.766 8.218 1.00 92.88 199 MET A C 1
ATOM 1510 O O . MET A 1 199 ? 12.069 -9.560 7.354 1.00 92.88 199 MET A O 1
ATOM 1514 N N . ILE A 1 200 ? 12.526 -8.065 8.992 1.00 93.44 200 ILE A N 1
ATOM 1515 C CA . ILE A 1 200 ? 13.978 -7.980 8.789 1.00 93.44 200 ILE A CA 1
ATOM 1516 C C . ILE A 1 200 ? 14.752 -8.865 9.765 1.00 93.44 200 ILE A C 1
ATOM 1518 O O . ILE A 1 200 ? 15.751 -9.454 9.371 1.00 93.44 200 ILE A O 1
ATOM 1522 N N . HIS A 1 201 ? 14.289 -8.976 11.011 1.00 92.19 201 HIS A N 1
ATOM 1523 C CA . HIS A 1 201 ? 14.996 -9.713 12.063 1.00 92.19 201 HIS A CA 1
ATOM 1524 C C . HIS A 1 201 ? 14.336 -11.044 12.428 1.00 92.19 201 HIS A C 1
ATOM 1526 O O . HIS A 1 201 ? 14.846 -11.758 13.280 1.00 92.19 201 HIS A O 1
ATOM 1532 N N . ASP A 1 202 ? 13.198 -11.378 11.813 1.00 92.25 202 ASP A N 1
ATOM 1533 C CA . ASP A 1 202 ? 12.433 -12.593 12.112 1.00 92.25 202 ASP A CA 1
ATOM 1534 C C . ASP A 1 202 ? 11.991 -12.729 13.587 1.00 92.25 202 ASP A C 1
ATOM 1536 O O . ASP A 1 202 ? 11.678 -13.817 14.068 1.00 92.25 202 ASP A O 1
ATOM 1540 N N . ILE A 1 203 ? 11.873 -11.602 14.295 1.00 90.19 203 ILE A N 1
ATOM 1541 C CA . ILE A 1 203 ? 11.457 -11.550 15.704 1.00 90.19 203 ILE A CA 1
ATOM 1542 C C . ILE A 1 203 ? 9.936 -11.442 15.805 1.00 90.19 203 ILE A C 1
ATOM 15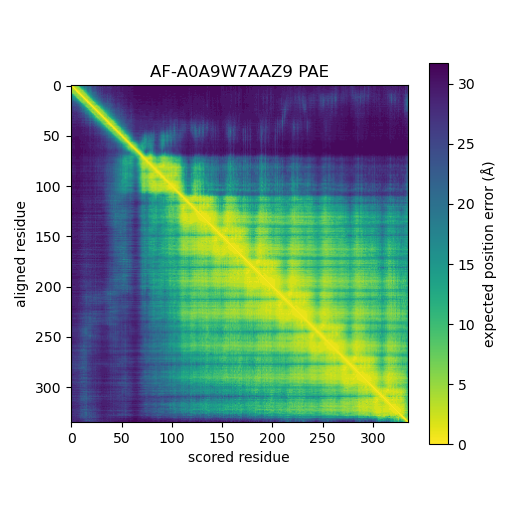44 O O . ILE A 1 203 ? 9.313 -10.658 15.085 1.00 90.19 203 ILE A O 1
ATOM 1548 N N . ASP A 1 204 ? 9.338 -12.207 16.724 1.00 89.12 204 ASP A N 1
ATOM 1549 C CA . ASP A 1 204 ? 7.888 -12.259 16.970 1.00 89.12 204 ASP A CA 1
ATOM 1550 C C . ASP A 1 204 ? 7.063 -12.500 15.695 1.00 89.12 204 ASP A C 1
ATOM 1552 O O . ASP A 1 204 ? 5.967 -11.948 15.503 1.00 89.12 204 ASP A O 1
ATOM 1556 N N . VAL A 1 205 ? 7.606 -13.306 14.777 1.00 91.19 205 VAL A N 1
ATOM 1557 C CA . VAL A 1 205 ? 6.943 -13.629 13.515 1.00 91.19 205 VAL A CA 1
ATOM 1558 C C . VAL A 1 205 ? 5.842 -14.642 13.761 1.00 91.19 205 VAL A C 1
ATOM 1560 O O . VAL A 1 205 ? 6.076 -15.793 14.126 1.00 91.19 205 VAL A O 1
ATOM 1563 N N . ARG A 1 206 ? 4.617 -14.223 13.456 1.00 90.62 206 ARG A N 1
ATOM 1564 C CA . ARG A 1 206 ? 3.495 -15.133 13.278 1.00 90.62 206 ARG A CA 1
ATOM 1565 C C . ARG A 1 206 ? 3.315 -15.391 11.790 1.00 90.62 206 ARG A C 1
ATOM 1567 O O . ARG A 1 206 ? 2.875 -14.514 11.054 1.00 90.62 206 ARG A O 1
ATOM 1574 N N . TRP A 1 207 ? 3.645 -16.600 11.357 1.00 92.88 207 TRP A N 1
ATOM 1575 C CA . TRP A 1 207 ? 3.440 -17.005 9.973 1.00 92.88 207 TRP A CA 1
ATOM 1576 C C . TRP A 1 207 ? 1.951 -17.170 9.663 1.00 92.88 207 TRP A C 1
ATOM 1578 O O . TRP A 1 207 ? 1.194 -17.765 10.432 1.00 92.88 207 TRP A O 1
ATOM 1588 N N . HIS A 1 208 ? 1.548 -16.635 8.516 1.00 93.12 208 HIS A N 1
ATOM 1589 C CA . HIS A 1 208 ? 0.218 -16.767 7.946 1.00 93.12 208 HIS A CA 1
ATOM 1590 C C . HIS A 1 208 ? 0.297 -17.707 6.744 1.00 93.12 208 HIS A C 1
ATOM 1592 O O . HIS A 1 208 ? 0.902 -17.354 5.731 1.00 93.12 208 HIS A O 1
ATOM 1598 N N . TYR A 1 209 ? -0.298 -18.888 6.870 1.00 94.12 209 TYR A N 1
ATOM 1599 C CA . TYR A 1 209 ? -0.288 -19.930 5.845 1.00 94.12 209 TYR A CA 1
ATOM 1600 C C . TYR A 1 209 ? -1.512 -19.820 4.939 1.00 94.12 209 TYR A C 1
ATOM 1602 O O . TYR A 1 209 ? -2.596 -19.442 5.397 1.00 94.12 209 TYR A O 1
ATOM 1610 N N . CYS A 1 210 ? -1.335 -20.136 3.657 1.00 94.94 210 CYS A N 1
ATOM 1611 C CA . CYS A 1 210 ? -2.464 -20.353 2.768 1.00 94.94 210 CYS A CA 1
ATOM 1612 C C . CYS A 1 210 ? -3.226 -21.610 3.194 1.00 94.94 210 CYS A C 1
ATOM 1614 O O . CYS A 1 210 ? -2.632 -22.599 3.602 1.00 94.94 210 CYS A O 1
ATOM 1616 N N . ASP A 1 211 ? -4.549 -21.531 3.135 1.00 93.44 211 ASP A N 1
ATOM 1617 C CA . ASP A 1 211 ? -5.476 -22.617 3.465 1.00 93.44 211 ASP A CA 1
ATOM 1618 C C . ASP A 1 211 ? -5.997 -23.328 2.211 1.00 93.44 211 ASP A C 1
ATOM 1620 O O . ASP A 1 211 ? -6.915 -24.135 2.299 1.00 93.44 211 ASP A O 1
ATOM 1624 N N . GLN A 1 212 ? -5.454 -22.989 1.040 1.00 93.88 212 GLN A N 1
ATOM 1625 C CA . GLN A 1 212 ? -5.853 -23.587 -0.225 1.00 93.88 212 GLN A CA 1
ATOM 1626 C C . GLN A 1 212 ? -5.065 -24.862 -0.479 1.00 93.88 212 GLN A C 1
ATOM 1628 O O . GLN A 1 212 ? -3.849 -24.898 -0.281 1.00 93.88 212 GLN A O 1
ATOM 1633 N N . ASP A 1 213 ? -5.779 -25.886 -0.935 1.00 92.31 213 ASP A N 1
ATOM 1634 C CA . ASP A 1 213 ? -5.203 -27.191 -1.226 1.00 92.31 213 ASP A CA 1
ATOM 1635 C C . ASP A 1 213 ? -4.071 -27.074 -2.259 1.00 92.31 213 ASP A C 1
ATOM 1637 O O . ASP A 1 213 ? -4.180 -26.349 -3.252 1.00 92.31 213 ASP A O 1
ATOM 1641 N N . GLY A 1 214 ? -2.946 -27.731 -1.974 1.00 90.38 214 GLY A N 1
ATOM 1642 C CA . GLY A 1 214 ? -1.747 -27.677 -2.814 1.00 90.38 214 GLY A CA 1
ATOM 1643 C C . GLY A 1 214 ? -0.990 -26.338 -2.818 1.00 90.38 214 GLY A C 1
ATOM 1644 O O . GLY A 1 214 ? -0.141 -26.137 -3.687 1.00 90.38 214 GLY A O 1
ATOM 1645 N N . CYS A 1 215 ? -1.266 -25.412 -1.888 1.00 93.88 215 CYS A N 1
ATOM 1646 C CA . CYS A 1 215 ? -0.548 -24.137 -1.796 1.00 93.88 215 CYS A CA 1
ATOM 1647 C C . CYS A 1 215 ? 0.336 -24.018 -0.544 1.00 93.88 215 CYS A C 1
ATOM 1649 O O . CYS A 1 215 ? -0.140 -23.717 0.549 1.00 93.88 215 CYS A O 1
ATOM 1651 N N . ASP A 1 216 ? 1.656 -24.098 -0.735 1.00 94.00 216 ASP A N 1
ATOM 1652 C CA . ASP A 1 216 ? 2.658 -23.960 0.339 1.00 94.00 216 ASP A CA 1
ATOM 1653 C C . ASP A 1 216 ? 3.009 -22.500 0.690 1.00 94.00 216 ASP A C 1
ATOM 1655 O O . ASP A 1 216 ? 3.986 -22.214 1.395 1.00 94.00 216 ASP A O 1
ATOM 1659 N N . TYR A 1 217 ? 2.254 -21.529 0.169 1.00 94.81 217 TYR A N 1
ATOM 1660 C CA . TYR A 1 217 ? 2.564 -20.122 0.385 1.00 94.81 217 TYR A CA 1
ATOM 1661 C C . TYR A 1 217 ? 2.363 -19.719 1.850 1.00 94.81 217 TYR A C 1
ATOM 1663 O O . TYR A 1 217 ? 1.301 -19.920 2.445 1.00 94.81 217 TYR A O 1
ATOM 1671 N N . LYS A 1 218 ? 3.371 -19.046 2.411 1.00 93.50 218 LYS A N 1
ATOM 1672 C CA . LYS A 1 218 ? 3.310 -18.430 3.738 1.00 93.50 218 LYS A CA 1
ATOM 1673 C C . LYS A 1 218 ? 3.847 -17.007 3.712 1.00 93.50 218 LYS A C 1
ATOM 1675 O O . LYS A 1 218 ? 4.818 -16.705 3.019 1.00 93.50 218 LYS A O 1
ATOM 1680 N N . ALA A 1 219 ? 3.238 -16.138 4.510 1.00 93.62 219 ALA A N 1
ATOM 1681 C CA . ALA A 1 219 ? 3.643 -14.746 4.646 1.00 93.62 219 ALA A CA 1
ATOM 1682 C C . ALA A 1 219 ? 3.832 -14.355 6.113 1.00 93.62 219 ALA A C 1
ATOM 1684 O O . ALA A 1 219 ? 3.139 -14.849 7.001 1.00 93.62 219 ALA A O 1
ATOM 1685 N N . LYS A 1 220 ? 4.743 -13.410 6.357 1.00 92.00 220 LYS A N 1
ATOM 1686 C CA . LYS A 1 220 ? 4.947 -12.803 7.682 1.00 92.00 220 LYS A CA 1
ATOM 1687 C C . LYS A 1 220 ? 3.819 -11.835 8.066 1.00 92.00 220 LYS A C 1
ATOM 1689 O O . LYS A 1 220 ? 3.613 -11.563 9.241 1.00 92.00 220 LYS A O 1
ATOM 1694 N N . LEU A 1 221 ? 3.088 -11.308 7.078 1.00 91.88 221 LEU A N 1
ATOM 1695 C CA . LEU A 1 221 ? 1.993 -10.355 7.263 1.00 91.88 221 LEU A CA 1
ATOM 1696 C C . LEU A 1 221 ? 0.690 -10.911 6.683 1.00 91.88 221 LEU A C 1
ATOM 1698 O O . LEU A 1 221 ? 0.638 -11.310 5.519 1.00 91.88 221 LEU A O 1
ATOM 1702 N N . GLY A 1 222 ? -0.396 -10.842 7.456 1.00 91.75 222 GLY A N 1
ATOM 1703 C CA . GLY A 1 222 ? -1.718 -11.299 7.008 1.00 91.75 222 GLY A CA 1
ATOM 1704 C C . GLY A 1 222 ? -2.229 -10.586 5.748 1.00 91.75 222 GLY A C 1
ATOM 1705 O O . GLY A 1 222 ? -2.873 -11.203 4.904 1.00 91.75 222 GLY A O 1
ATOM 1706 N N . ASN A 1 223 ? -1.873 -9.312 5.555 1.00 91.12 223 ASN A N 1
ATOM 1707 C CA . ASN A 1 223 ? -2.222 -8.571 4.337 1.00 91.12 223 ASN A CA 1
ATOM 1708 C C . ASN A 1 223 ? -1.553 -9.139 3.082 1.00 91.12 223 ASN A C 1
ATOM 1710 O O . ASN A 1 223 ? -2.122 -9.045 1.996 1.00 91.12 223 ASN A O 1
ATOM 1714 N N . ASP A 1 224 ? -0.359 -9.712 3.207 1.00 92.88 224 ASP A N 1
ATOM 1715 C CA . ASP A 1 224 ? 0.331 -10.310 2.067 1.00 92.88 224 ASP A CA 1
ATOM 1716 C C . ASP A 1 224 ? -0.254 -11.680 1.733 1.00 92.88 224 ASP A C 1
ATOM 1718 O O . ASP A 1 224 ? -0.452 -11.970 0.555 1.00 92.88 224 ASP A O 1
ATOM 1722 N N . LEU A 1 225 ? -0.688 -12.446 2.743 1.00 94.19 225 LEU A N 1
ATOM 1723 C CA . LEU A 1 225 ? -1.507 -13.635 2.511 1.00 94.19 225 LEU A CA 1
ATOM 1724 C C . LEU A 1 225 ? -2.830 -13.282 1.812 1.00 94.19 225 LEU A C 1
ATOM 1726 O O . LEU A 1 225 ? -3.194 -13.930 0.834 1.00 94.19 225 LEU A O 1
ATOM 1730 N N . LYS A 1 226 ? -3.530 -12.229 2.254 1.00 92.31 226 LYS A N 1
ATOM 1731 C CA . LYS A 1 226 ? -4.769 -11.778 1.598 1.00 92.31 226 LYS A CA 1
ATOM 1732 C C . LYS A 1 226 ? -4.529 -11.425 0.127 1.00 92.31 226 LYS A C 1
ATOM 1734 O O . LYS A 1 226 ? -5.263 -11.881 -0.746 1.00 92.31 226 LYS A O 1
ATOM 1739 N N . LYS A 1 227 ? -3.471 -10.662 -0.165 1.00 91.38 227 LYS A N 1
ATOM 1740 C CA . LYS A 1 227 ? -3.082 -10.343 -1.548 1.00 91.38 227 LYS A CA 1
ATOM 1741 C C . LYS A 1 227 ? -2.730 -11.595 -2.346 1.00 91.38 227 LYS A C 1
ATOM 1743 O O . LYS A 1 227 ? -3.063 -11.653 -3.522 1.00 91.38 227 LYS A O 1
ATOM 1748 N N . HIS A 1 228 ? -2.031 -12.556 -1.749 1.00 93.12 228 HIS A N 1
ATOM 1749 C CA . HIS A 1 228 ? -1.704 -13.817 -2.405 1.00 93.12 228 HIS A CA 1
ATOM 1750 C C . HIS A 1 228 ? -2.978 -14.578 -2.785 1.00 93.12 228 HIS A C 1
ATOM 1752 O O . HIS A 1 228 ? -3.148 -14.900 -3.957 1.00 93.12 228 HIS A O 1
ATOM 1758 N N . LYS A 1 229 ? -3.917 -14.749 -1.845 1.00 92.75 229 LYS A N 1
ATOM 1759 C CA . LYS A 1 229 ? -5.214 -15.392 -2.102 1.00 92.75 229 LYS A CA 1
ATOM 1760 C C . LYS A 1 229 ? -5.991 -14.712 -3.231 1.00 92.75 229 LYS A C 1
ATOM 1762 O O . LYS A 1 229 ? -6.482 -15.393 -4.122 1.00 92.75 229 LYS A O 1
ATOM 1767 N N . GLN A 1 230 ? -6.010 -13.380 -3.262 1.00 91.44 230 GLN A N 1
ATOM 1768 C CA . GLN A 1 230 ? -6.622 -12.625 -4.360 1.00 91.44 230 GLN A CA 1
ATOM 1769 C C . GLN A 1 230 ? -5.918 -12.872 -5.704 1.00 91.44 230 GLN A C 1
ATOM 1771 O O . GLN A 1 230 ? -6.553 -13.071 -6.739 1.00 91.44 230 GLN A O 1
ATOM 1776 N N . MET A 1 231 ? -4.586 -12.841 -5.723 1.00 89.75 231 MET A N 1
ATOM 1777 C CA . MET A 1 231 ? -3.825 -12.896 -6.972 1.00 89.75 231 MET A CA 1
ATOM 1778 C C . MET A 1 231 ? -3.719 -14.305 -7.557 1.00 89.75 231 MET A C 1
ATOM 1780 O O . MET A 1 231 ? -3.793 -14.427 -8.777 1.00 89.75 231 MET A O 1
ATOM 1784 N N . VAL A 1 232 ? -3.553 -15.321 -6.710 1.00 91.12 232 VAL A N 1
ATOM 1785 C CA . VAL A 1 232 ? -3.238 -16.704 -7.103 1.00 91.12 232 VAL A CA 1
ATOM 1786 C C . VAL A 1 232 ? -4.467 -17.604 -7.068 1.00 91.12 232 VAL A C 1
ATOM 1788 O O . VAL A 1 232 ? -4.629 -18.429 -7.956 1.00 91.12 232 VAL A O 1
ATOM 1791 N N . HIS A 1 233 ? -5.342 -17.429 -6.076 1.00 90.75 233 HIS A N 1
ATOM 1792 C CA . HIS A 1 233 ? -6.508 -18.298 -5.877 1.00 90.75 233 HIS A CA 1
ATOM 1793 C C . HIS A 1 233 ? -7.835 -17.640 -6.259 1.00 90.75 233 HIS A C 1
ATOM 1795 O O . HIS A 1 233 ? -8.882 -18.257 -6.123 1.00 90.75 233 HIS A O 1
ATOM 1801 N N . ASP A 1 234 ? -7.812 -16.382 -6.700 1.00 90.50 234 ASP A N 1
ATOM 1802 C CA . ASP A 1 234 ? -9.013 -15.615 -7.038 1.00 90.50 234 ASP A CA 1
ATOM 1803 C C . ASP A 1 234 ? -10.045 -15.487 -5.895 1.00 90.50 234 ASP A C 1
ATOM 1805 O O . ASP A 1 234 ? -11.219 -15.190 -6.112 1.00 90.50 234 ASP A O 1
ATOM 1809 N N . ILE A 1 235 ? -9.592 -15.619 -4.644 1.00 89.12 235 ILE A N 1
ATOM 1810 C CA . ILE A 1 235 ? -10.439 -15.530 -3.447 1.00 89.12 235 ILE A CA 1
ATOM 1811 C C . ILE A 1 235 ? -10.563 -14.078 -2.987 1.00 89.12 235 ILE A C 1
ATOM 1813 O O . ILE A 1 235 ? -9.556 -13.380 -2.849 1.00 89.12 235 ILE A O 1
ATOM 1817 N N . ASP A 1 236 ? -11.793 -13.643 -2.683 1.00 86.94 236 ASP A N 1
ATOM 1818 C CA . ASP A 1 236 ? -12.109 -12.280 -2.212 1.00 86.94 236 ASP A CA 1
ATOM 1819 C C . ASP A 1 236 ? -11.552 -11.196 -3.161 1.00 86.94 236 ASP A C 1
ATOM 1821 O O . ASP A 1 236 ? -11.014 -10.160 -2.744 1.00 86.94 236 ASP A O 1
ATOM 1825 N N . VAL A 1 237 ? -11.601 -11.474 -4.471 1.00 88.81 237 VAL A N 1
ATOM 1826 C CA . VAL A 1 237 ? -11.127 -10.555 -5.506 1.00 88.81 237 VAL A CA 1
ATOM 1827 C C . VAL A 1 237 ? -12.188 -9.518 -5.805 1.00 88.81 237 VAL A C 1
ATOM 1829 O O . VAL A 1 237 ? -13.283 -9.819 -6.275 1.00 88.81 237 VAL A O 1
ATOM 1832 N N . ARG A 1 238 ? -11.798 -8.258 -5.641 1.00 87.94 238 ARG A N 1
ATOM 1833 C CA . ARG A 1 238 ? -12.509 -7.130 -6.225 1.00 87.94 238 ARG A CA 1
ATOM 1834 C C . ARG A 1 238 ? -11.840 -6.749 -7.539 1.00 87.94 238 ARG A C 1
ATOM 1836 O O . ARG A 1 238 ? -10.710 -6.264 -7.550 1.00 87.94 238 ARG A O 1
ATOM 1843 N N . TRP A 1 239 ? -12.546 -6.957 -8.642 1.00 90.31 239 TRP A N 1
ATOM 1844 C CA . TRP A 1 239 ? -12.085 -6.514 -9.952 1.00 90.31 239 TRP A CA 1
ATOM 1845 C C . TRP A 1 239 ? -12.258 -5.003 -10.096 1.00 90.31 239 TRP A C 1
ATOM 1847 O O . TRP A 1 239 ? -13.292 -4.433 -9.747 1.00 90.31 239 TRP A O 1
ATOM 1857 N N . HIS A 1 240 ? -11.218 -4.354 -10.607 1.00 90.88 240 HIS A N 1
ATOM 1858 C CA . HIS A 1 240 ? -11.212 -2.941 -10.942 1.00 90.88 240 HIS A CA 1
ATOM 1859 C C . HIS A 1 240 ? -11.193 -2.807 -12.460 1.00 90.88 240 HIS A C 1
ATOM 1861 O O . HIS A 1 240 ? -10.227 -3.221 -13.103 1.00 90.88 240 HIS A O 1
ATOM 1867 N N . HIS A 1 241 ? -12.262 -2.247 -13.010 1.00 92.38 241 HIS A N 1
ATOM 1868 C CA . HIS A 1 241 ? -12.429 -2.030 -14.441 1.00 92.38 241 HIS A CA 1
ATOM 1869 C C . HIS A 1 241 ? -11.884 -0.661 -14.837 1.00 92.38 241 HIS A C 1
ATOM 1871 O O . HIS A 1 241 ? -11.953 0.287 -14.046 1.00 92.38 241 HIS A O 1
ATOM 1877 N N . CYS A 1 242 ? -11.331 -0.565 -16.044 1.00 93.44 242 CYS A N 1
ATOM 1878 C CA . CYS A 1 242 ? -11.110 0.727 -16.668 1.00 93.44 242 CYS A CA 1
ATOM 1879 C C . CYS A 1 242 ? -12.465 1.384 -16.949 1.00 93.44 242 CYS A C 1
ATOM 1881 O O . CYS A 1 242 ? -13.422 0.717 -17.322 1.00 93.44 242 CYS A O 1
ATOM 1883 N N . ASP A 1 243 ? -12.544 2.686 -16.710 1.00 92.12 243 ASP A N 1
ATOM 1884 C CA . ASP A 1 243 ? -13.734 3.511 -16.931 1.00 92.12 243 ASP A CA 1
ATOM 1885 C C . ASP A 1 243 ? -13.665 4.277 -18.258 1.00 92.12 243 ASP A C 1
ATOM 1887 O O . ASP A 1 243 ? -14.492 5.148 -18.507 1.00 92.12 243 ASP A O 1
ATOM 1891 N N . GLN A 1 244 ? -12.657 3.990 -19.085 1.00 92.25 244 GLN A N 1
ATOM 1892 C CA . GLN A 1 244 ? -12.477 4.632 -20.379 1.00 92.25 244 GLN A CA 1
ATOM 1893 C C . GLN A 1 244 ? -13.278 3.910 -21.452 1.00 92.25 244 GLN A C 1
ATOM 1895 O O . GLN A 1 244 ? -13.285 2.678 -21.509 1.00 92.25 244 GLN A O 1
ATOM 1900 N N . ASP A 1 245 ? -13.926 4.699 -22.304 1.00 91.06 245 ASP A N 1
ATOM 1901 C CA . ASP A 1 245 ? -14.747 4.192 -23.395 1.00 91.06 245 ASP A CA 1
ATOM 1902 C C . ASP A 1 245 ? -13.917 3.300 -24.332 1.00 91.06 245 ASP A C 1
ATOM 1904 O O . ASP A 1 245 ? -12.785 3.631 -24.695 1.00 91.06 245 ASP A O 1
ATOM 1908 N N . GLY A 1 246 ? -14.451 2.121 -24.656 1.00 88.19 246 GLY A N 1
ATOM 1909 C CA . GLY A 1 246 ? -13.767 1.125 -25.485 1.00 88.19 246 GLY A CA 1
ATOM 1910 C C . GLY A 1 246 ? -12.605 0.375 -24.815 1.00 88.19 246 GLY A C 1
ATOM 1911 O O . GLY A 1 246 ? -11.857 -0.309 -25.513 1.00 88.19 246 GLY A O 1
ATOM 1912 N N . CYS A 1 247 ? -12.422 0.474 -23.490 1.00 92.56 247 CYS A N 1
ATOM 1913 C CA . CYS A 1 247 ? -11.380 -0.266 -22.769 1.00 92.56 247 CYS A CA 1
ATOM 1914 C C . CYS A 1 247 ? -11.945 -1.348 -21.834 1.00 92.56 247 CYS A C 1
ATOM 1916 O O . CYS A 1 247 ? -12.308 -1.078 -20.690 1.00 92.56 247 CYS A O 1
ATOM 1918 N N . ASP A 1 248 ? -11.888 -2.611 -22.268 1.00 91.94 248 ASP A N 1
ATOM 1919 C CA . ASP A 1 248 ? -12.330 -3.777 -21.478 1.00 91.94 248 ASP A CA 1
ATOM 1920 C C . ASP A 1 248 ? -11.305 -4.247 -20.425 1.00 91.94 248 ASP A C 1
ATOM 1922 O O . ASP A 1 248 ? -11.421 -5.328 -19.831 1.00 91.94 248 ASP A O 1
ATOM 1926 N N . PHE A 1 249 ? -10.256 -3.457 -20.177 1.00 92.25 249 PHE A N 1
ATOM 1927 C CA . PHE A 1 249 ? -9.199 -3.834 -19.250 1.00 92.25 249 PHE A CA 1
ATOM 1928 C C . PHE A 1 249 ? -9.719 -3.893 -17.808 1.00 92.25 249 PHE A C 1
ATOM 1930 O O . PHE A 1 249 ? -10.281 -2.934 -17.275 1.00 92.25 249 PHE A O 1
ATOM 1937 N N . ARG A 1 250 ? -9.455 -5.014 -17.130 1.00 90.38 250 ARG A N 1
ATOM 1938 C CA . ARG A 1 250 ? -9.753 -5.197 -15.705 1.00 90.38 250 ARG A CA 1
ATOM 1939 C C . ARG A 1 250 ? -8.571 -5.794 -14.964 1.00 90.38 250 ARG A C 1
ATOM 1941 O O . ARG A 1 250 ? -7.839 -6.629 -15.492 1.00 90.38 250 ARG A O 1
ATOM 1948 N N . ILE A 1 251 ? -8.403 -5.397 -13.709 1.00 92.62 251 ILE A N 1
ATOM 1949 C CA . ILE A 1 251 ? -7.286 -5.847 -12.879 1.00 92.62 251 ILE A CA 1
ATOM 1950 C C . ILE A 1 251 ? -7.689 -6.012 -11.417 1.00 92.62 251 ILE A C 1
ATOM 1952 O O . ILE A 1 251 ? -8.567 -5.323 -10.908 1.00 92.62 251 ILE A O 1
ATOM 1956 N N . LYS A 1 252 ? -7.001 -6.912 -10.713 1.00 89.75 252 LYS A N 1
ATOM 1957 C CA . LYS A 1 252 ? -7.261 -7.229 -9.301 1.00 89.75 252 LYS A CA 1
ATOM 1958 C C . LYS A 1 252 ? -6.795 -6.141 -8.320 1.00 89.75 252 LYS A C 1
ATOM 1960 O O . LYS A 1 252 ? -7.179 -6.151 -7.159 1.00 89.75 252 LYS A O 1
ATOM 1965 N N . ARG A 1 253 ? -5.927 -5.210 -8.746 1.00 88.25 253 ARG A N 1
ATOM 1966 C CA . ARG A 1 253 ? -5.336 -4.167 -7.880 1.00 88.25 253 ARG A CA 1
ATOM 1967 C C . ARG A 1 253 ? -5.583 -2.766 -8.424 1.00 88.25 253 ARG A C 1
ATOM 1969 O O . ARG A 1 253 ? -5.128 -2.440 -9.517 1.00 88.25 253 ARG A O 1
ATOM 1976 N N . ALA A 1 254 ? -6.163 -1.901 -7.596 1.00 87.62 254 ALA A N 1
ATOM 1977 C CA . ALA A 1 254 ? -6.429 -0.504 -7.941 1.00 87.62 254 ALA A CA 1
ATOM 1978 C C . ALA A 1 254 ? -5.175 0.294 -8.356 1.00 87.62 254 ALA A C 1
ATOM 1980 O O . ALA A 1 254 ? -5.232 1.093 -9.286 1.00 87.62 254 ALA A O 1
ATOM 1981 N N . GLY A 1 255 ? -4.025 0.069 -7.708 1.00 87.69 255 GLY A N 1
ATOM 1982 C CA . GLY A 1 255 ? -2.773 0.753 -8.070 1.00 87.69 255 GLY A CA 1
ATOM 1983 C C . GLY A 1 255 ? -2.312 0.431 -9.494 1.00 87.69 255 GLY A C 1
ATOM 1984 O O . GLY A 1 255 ? -1.865 1.315 -10.219 1.00 87.69 255 GLY A O 1
ATOM 1985 N N . ASN A 1 256 ? -2.512 -0.812 -9.933 1.00 89.88 256 ASN A N 1
ATOM 1986 C CA . ASN A 1 256 ? -2.165 -1.218 -11.289 1.00 89.88 256 ASN A CA 1
ATOM 1987 C C . ASN A 1 256 ? -3.162 -0.662 -12.312 1.00 89.88 256 ASN A C 1
ATOM 1989 O O . ASN A 1 256 ? -2.763 -0.378 -13.435 1.00 89.88 256 ASN A O 1
ATOM 1993 N N . LEU A 1 257 ? -4.429 -0.455 -11.929 1.00 92.44 257 LEU A N 1
ATOM 1994 C CA . LEU A 1 257 ? -5.390 0.236 -12.789 1.00 92.44 257 LEU A CA 1
ATOM 1995 C C . LEU A 1 257 ? -4.959 1.687 -13.033 1.00 92.44 257 LEU A C 1
ATOM 1997 O O . LEU A 1 257 ? -4.980 2.139 -14.172 1.00 92.44 257 LEU A O 1
ATOM 2001 N N . LYS A 1 258 ? -4.506 2.400 -11.992 1.00 91.00 258 LYS A N 1
ATOM 2002 C CA . LYS A 1 258 ? -3.943 3.752 -12.156 1.00 91.00 258 LYS A CA 1
ATOM 2003 C C . LYS A 1 258 ? -2.755 3.752 -13.118 1.00 91.00 258 LYS A C 1
ATOM 2005 O O . LYS A 1 258 ? -2.691 4.583 -14.014 1.00 91.00 258 LYS A O 1
ATOM 2010 N N . GLN A 1 259 ? -1.852 2.780 -12.979 1.00 91.00 259 GLN A N 1
ATOM 2011 C CA . GLN A 1 259 ? -0.714 2.650 -13.889 1.00 91.00 259 GLN A CA 1
ATOM 2012 C C . GLN A 1 259 ? -1.143 2.333 -15.329 1.00 91.00 259 GLN A C 1
ATOM 2014 O O . GLN A 1 259 ? -0.560 2.868 -16.269 1.00 91.00 259 GLN A O 1
ATOM 2019 N N . HIS A 1 260 ? -2.150 1.476 -15.513 1.00 92.19 260 HIS A N 1
ATOM 2020 C CA . HIS A 1 260 ? -2.730 1.188 -16.822 1.00 92.19 260 HIS A CA 1
ATOM 2021 C C . HIS A 1 260 ? -3.308 2.458 -17.456 1.00 92.19 260 HIS A C 1
ATOM 2023 O O . HIS A 1 260 ? -2.949 2.774 -18.586 1.00 92.19 260 HIS A O 1
ATOM 2029 N N . LYS A 1 261 ? -4.108 3.226 -16.706 1.00 92.38 261 LYS A N 1
ATOM 2030 C CA . LYS A 1 261 ? -4.662 4.508 -17.159 1.00 92.38 261 LYS A CA 1
ATOM 2031 C C . LYS A 1 261 ? -3.571 5.494 -17.579 1.00 92.38 261 LYS A C 1
ATOM 2033 O O . LYS A 1 261 ? -3.646 6.032 -18.678 1.00 92.38 261 LYS A O 1
ATOM 2038 N N . ALA A 1 262 ? -2.514 5.636 -16.781 1.00 91.75 262 ALA A N 1
ATOM 2039 C CA . ALA A 1 262 ? -1.373 6.478 -17.132 1.00 91.75 262 ALA A CA 1
ATOM 2040 C C . ALA A 1 262 ? -0.648 5.993 -18.399 1.00 91.75 262 ALA A C 1
ATOM 2042 O O . ALA A 1 262 ? -0.256 6.794 -19.244 1.00 91.75 262 ALA A O 1
ATOM 2043 N N . ASN A 1 263 ? -0.458 4.683 -18.566 1.00 90.12 263 ASN A N 1
ATOM 2044 C CA . ASN A 1 263 ? 0.307 4.149 -19.694 1.00 90.12 263 ASN A CA 1
ATOM 2045 C C . ASN A 1 263 ? -0.482 4.149 -21.007 1.00 90.12 263 ASN A C 1
ATOM 2047 O O . ASN A 1 263 ? 0.069 4.568 -22.023 1.00 90.12 263 ASN A O 1
ATOM 2051 N N . VAL A 1 264 ? -1.733 3.686 -20.971 1.00 90.75 264 VAL A N 1
ATOM 2052 C CA . VAL A 1 264 ? -2.566 3.412 -22.152 1.00 90.75 264 VAL A CA 1
ATOM 2053 C C . VAL A 1 264 ? -3.439 4.606 -22.522 1.00 90.75 264 VAL A C 1
ATOM 2055 O O . VAL A 1 264 ? -3.559 4.922 -23.698 1.00 90.75 264 VAL A O 1
ATOM 2058 N N . HIS A 1 265 ? -4.010 5.288 -21.529 1.00 91.00 265 HIS A N 1
ATOM 2059 C CA . HIS A 1 265 ? -4.947 6.395 -21.749 1.00 91.00 265 HIS A CA 1
ATOM 2060 C C . HIS A 1 265 ? -4.331 7.776 -21.494 1.00 91.00 265 HIS A C 1
ATOM 2062 O O . HIS A 1 265 ? -5.002 8.780 -21.678 1.00 91.00 265 HIS A O 1
ATOM 2068 N N . ASP A 1 266 ? -3.072 7.835 -21.051 1.00 90.62 266 ASP A N 1
ATOM 2069 C CA . ASP A 1 266 ? -2.375 9.071 -20.659 1.00 90.62 266 ASP A CA 1
ATOM 2070 C C . ASP A 1 266 ? -3.068 9.872 -19.537 1.00 90.62 266 ASP A C 1
ATOM 2072 O O . ASP A 1 266 ? -2.776 11.041 -19.306 1.00 90.62 266 ASP A O 1
ATOM 2076 N N . ILE A 1 267 ? -3.958 9.222 -18.782 1.00 89.00 267 ILE A N 1
ATOM 2077 C CA . ILE A 1 267 ? -4.706 9.837 -17.679 1.00 89.00 267 ILE A CA 1
ATOM 2078 C C . ILE A 1 267 ? -3.849 9.827 -16.420 1.00 89.00 267 ILE A C 1
ATOM 2080 O O . ILE A 1 267 ? -3.342 8.775 -16.022 1.00 89.00 267 ILE A O 1
ATOM 2084 N N . ASP A 1 268 ? -3.709 10.992 -15.784 1.00 87.06 268 ASP A N 1
ATOM 2085 C CA . ASP A 1 268 ? -2.826 11.212 -14.630 1.00 87.06 268 ASP A CA 1
ATOM 2086 C C . ASP A 1 268 ? -1.377 10.750 -14.891 1.00 87.06 268 ASP A C 1
ATOM 2088 O O . ASP A 1 268 ? -0.644 10.358 -13.975 1.00 87.06 268 ASP A O 1
ATOM 2092 N N . ALA A 1 269 ? -0.949 10.761 -16.159 1.00 88.69 269 ALA A N 1
ATOM 2093 C CA . ALA A 1 269 ? 0.380 10.327 -16.545 1.00 88.69 269 ALA A CA 1
ATOM 2094 C C . ALA A 1 269 ? 1.430 11.333 -16.066 1.00 88.69 269 ALA A C 1
ATOM 2096 O O . ALA A 1 269 ? 1.490 12.480 -16.509 1.00 88.69 269 ALA A O 1
ATOM 2097 N N . ARG A 1 270 ? 2.307 10.878 -15.168 1.00 88.44 270 ARG A N 1
ATOM 2098 C CA . ARG A 1 270 ? 3.470 11.649 -14.735 1.00 88.44 270 ARG A CA 1
ATOM 2099 C C . ARG A 1 270 ? 4.704 11.200 -15.501 1.00 88.44 270 ARG A C 1
ATOM 2101 O O . ARG A 1 270 ? 5.124 10.049 -15.407 1.00 88.44 270 ARG A O 1
ATOM 2108 N N . TRP A 1 271 ? 5.310 12.135 -16.218 1.00 91.94 271 TRP A N 1
ATOM 2109 C CA . TRP A 1 271 ? 6.574 11.908 -16.902 1.00 91.94 271 TRP A CA 1
ATOM 2110 C C . TRP A 1 271 ? 7.751 12.144 -15.956 1.00 91.94 271 TRP A C 1
ATOM 2112 O O . TRP A 1 271 ? 7.822 13.146 -15.244 1.00 91.94 271 TRP A O 1
ATOM 2122 N N . HIS A 1 272 ? 8.675 11.193 -15.951 1.00 91.88 272 HIS A N 1
ATOM 2123 C CA . HIS A 1 272 ? 9.946 11.260 -15.250 1.00 91.88 272 HIS A CA 1
ATOM 2124 C C . HIS A 1 272 ? 11.046 11.456 -16.287 1.00 91.88 272 HIS A C 1
ATOM 2126 O O . HIS A 1 272 ? 11.289 10.565 -17.102 1.00 91.88 272 HIS A O 1
ATOM 2132 N N . HIS A 1 273 ? 11.680 12.621 -16.259 1.00 94.00 273 HIS A N 1
ATOM 2133 C CA . HIS A 1 273 ? 12.764 12.981 -17.164 1.00 94.00 273 HIS A CA 1
ATOM 2134 C C . HIS A 1 273 ? 14.106 12.518 -16.604 1.00 94.00 273 HIS A C 1
ATOM 2136 O O . HIS A 1 273 ? 14.298 12.499 -15.383 1.00 94.00 273 HIS A O 1
ATOM 2142 N N . CYS A 1 274 ? 15.023 12.141 -17.493 1.00 94.44 274 CYS A N 1
ATOM 2143 C CA . CYS A 1 274 ? 16.416 11.987 -17.114 1.00 94.44 274 CYS A CA 1
ATOM 2144 C C . CYS A 1 274 ? 16.987 13.343 -16.688 1.00 94.44 274 CYS A C 1
ATOM 2146 O O . CYS A 1 274 ? 16.654 14.377 -17.254 1.00 94.44 274 CYS A O 1
ATOM 2148 N N . ASP A 1 275 ? 17.809 13.322 -15.646 1.00 93.38 275 ASP A N 1
ATOM 2149 C CA . ASP A 1 275 ? 18.481 14.492 -15.077 1.00 93.38 275 ASP A CA 1
ATOM 2150 C C . ASP A 1 275 ? 19.921 14.635 -15.584 1.00 93.38 275 ASP A C 1
ATOM 2152 O O . ASP A 1 275 ? 20.662 15.481 -15.094 1.00 93.38 275 ASP A O 1
ATOM 2156 N N . GLN A 1 276 ? 20.329 13.785 -16.527 1.00 93.25 276 GLN A N 1
ATOM 2157 C CA . GLN A 1 276 ? 21.666 13.809 -17.102 1.00 93.25 276 GLN A CA 1
ATOM 2158 C C . GLN A 1 276 ? 21.728 14.783 -18.268 1.00 93.25 276 GLN A C 1
ATOM 2160 O O . GLN A 1 276 ? 20.837 14.803 -19.120 1.00 93.25 276 GLN A O 1
ATOM 2165 N N . ASP A 1 277 ? 22.801 15.568 -18.295 1.00 92.31 277 ASP A N 1
ATOM 2166 C CA . ASP A 1 277 ? 23.018 16.580 -19.319 1.00 92.31 277 ASP A CA 1
ATOM 2167 C C . ASP A 1 277 ? 23.051 15.949 -20.719 1.00 92.31 277 ASP A C 1
ATOM 2169 O O . ASP A 1 277 ? 23.677 14.909 -20.940 1.00 92.31 277 ASP A O 1
ATOM 2173 N N . GLY A 1 278 ? 22.311 16.550 -21.652 1.00 90.19 278 GLY A N 1
ATOM 2174 C CA . GLY A 1 278 ? 22.165 16.044 -23.019 1.00 90.19 278 GLY A CA 1
ATOM 2175 C C . GLY A 1 278 ? 21.321 14.768 -23.181 1.00 90.19 278 GLY A C 1
ATOM 2176 O O . GLY A 1 278 ? 21.373 14.157 -24.249 1.00 90.19 278 GLY A O 1
ATOM 2177 N N . CYS A 1 279 ? 20.552 14.340 -22.169 1.00 93.75 279 CYS A N 1
ATOM 2178 C CA . CYS A 1 279 ? 19.665 13.176 -22.277 1.00 93.75 279 CYS A CA 1
ATOM 2179 C C . CYS A 1 279 ? 18.172 13.547 -22.280 1.00 93.75 279 CYS A C 1
ATOM 2181 O O . CYS A 1 279 ? 17.592 13.861 -21.242 1.00 93.75 279 CYS A O 1
ATOM 2183 N N . ASP A 1 280 ? 17.511 13.379 -23.430 1.00 93.81 280 ASP A N 1
ATOM 2184 C CA . ASP A 1 280 ? 16.074 13.662 -23.606 1.00 93.81 280 ASP A CA 1
ATOM 2185 C C . ASP A 1 280 ? 15.143 12.508 -23.188 1.00 93.81 280 ASP A C 1
ATOM 2187 O O . ASP A 1 280 ? 13.926 12.539 -23.417 1.00 93.81 280 ASP A O 1
ATOM 2191 N N . TYR A 1 281 ? 15.690 11.447 -22.589 1.00 94.81 281 TYR A N 1
ATOM 2192 C CA . TYR A 1 281 ? 14.895 10.284 -22.217 1.00 94.81 281 TYR A CA 1
ATOM 2193 C C . TYR A 1 281 ? 13.874 10.625 -21.125 1.00 94.81 281 TYR A C 1
ATOM 2195 O O . TYR A 1 281 ? 14.193 11.215 -20.089 1.00 94.81 281 TYR A O 1
ATOM 2203 N N . LYS A 1 282 ? 12.634 10.172 -21.325 1.00 92.44 282 LYS A N 1
ATOM 2204 C CA . LYS A 1 282 ? 11.554 10.282 -20.342 1.00 92.44 282 LYS A CA 1
ATOM 2205 C C . LYS A 1 282 ? 10.728 9.006 -20.280 1.00 92.44 282 LYS A C 1
ATOM 2207 O O . LYS A 1 282 ? 10.485 8.357 -21.296 1.00 92.44 282 LYS A O 1
ATOM 2212 N N . ALA A 1 283 ? 10.247 8.674 -19.087 1.00 92.62 283 ALA A N 1
ATOM 2213 C CA . ALA A 1 283 ? 9.408 7.503 -18.858 1.00 92.62 283 ALA A CA 1
ATOM 2214 C C . ALA A 1 283 ? 8.215 7.824 -17.953 1.00 92.62 283 ALA A C 1
ATOM 2216 O O . ALA A 1 283 ? 8.308 8.653 -17.053 1.00 92.62 283 ALA A O 1
ATOM 2217 N N . LYS A 1 284 ? 7.103 7.107 -18.142 1.00 90.19 284 LYS A N 1
ATOM 2218 C CA . LYS A 1 284 ? 5.905 7.211 -17.285 1.00 90.19 284 LYS A CA 1
ATOM 2219 C C . LYS A 1 284 ? 6.062 6.524 -15.922 1.00 90.19 284 LYS A C 1
ATOM 2221 O O . LYS A 1 284 ? 5.207 6.649 -15.053 1.00 90.19 284 LYS A O 1
ATOM 2226 N N . GLN A 1 285 ? 7.134 5.752 -15.739 1.00 91.31 285 GLN A N 1
ATOM 2227 C CA . GLN A 1 285 ? 7.417 5.008 -14.513 1.00 91.31 285 GLN A CA 1
ATOM 2228 C C . GLN A 1 285 ? 8.837 5.298 -14.037 1.00 91.31 285 GLN A C 1
ATOM 2230 O O . GLN A 1 285 ? 9.798 5.149 -14.792 1.00 91.31 285 GLN A O 1
ATOM 2235 N N . ALA A 1 286 ? 8.981 5.618 -12.751 1.00 90.44 286 ALA A N 1
ATOM 2236 C CA . ALA A 1 286 ? 10.286 5.860 -12.136 1.00 90.44 286 ALA A CA 1
ATOM 2237 C C . ALA A 1 286 ? 11.234 4.647 -12.237 1.00 90.44 286 ALA A C 1
ATOM 2239 O O . ALA A 1 286 ? 12.444 4.812 -12.376 1.00 90.44 286 ALA A O 1
ATOM 2240 N N . GLY A 1 287 ? 10.693 3.422 -12.207 1.00 90.94 287 GLY A N 1
ATOM 2241 C CA . GLY A 1 287 ? 11.482 2.197 -12.365 1.00 90.94 287 GLY A CA 1
ATOM 2242 C C . GLY A 1 287 ? 12.140 2.075 -13.742 1.00 90.94 287 GLY A C 1
ATOM 2243 O O . GLY A 1 287 ? 13.280 1.628 -13.830 1.00 90.94 287 GLY A O 1
ATOM 2244 N N . GLU A 1 288 ? 11.462 2.522 -14.801 1.00 91.31 288 GLU A N 1
ATOM 2245 C CA . GLU A 1 288 ? 12.019 2.524 -16.159 1.00 91.31 288 GLU A CA 1
ATOM 2246 C C . GLU A 1 288 ? 13.105 3.589 -16.310 1.00 91.31 288 GLU A C 1
ATOM 2248 O O . GLU A 1 288 ? 14.169 3.302 -16.853 1.00 91.31 288 GLU A O 1
ATOM 2253 N N . LEU A 1 289 ? 12.910 4.772 -15.716 1.00 93.69 289 LEU A N 1
ATOM 2254 C CA . LEU A 1 289 ? 13.966 5.782 -15.663 1.00 93.69 289 LEU A CA 1
ATOM 2255 C C . LEU A 1 289 ? 15.206 5.271 -14.913 1.00 93.69 289 LEU A C 1
ATOM 2257 O O . LEU A 1 289 ? 16.327 5.476 -15.368 1.00 93.69 289 LEU A O 1
ATOM 2261 N N . LYS A 1 290 ? 15.025 4.554 -13.797 1.00 91.94 290 LYS A N 1
ATOM 2262 C CA . LYS A 1 290 ? 16.146 3.948 -13.064 1.00 91.94 290 LYS A CA 1
ATOM 2263 C C . LYS A 1 290 ? 16.913 2.939 -13.925 1.00 91.94 290 LYS A C 1
ATOM 2265 O O . LYS A 1 290 ? 18.138 2.989 -13.964 1.00 91.94 290 LYS A O 1
ATOM 2270 N N . LYS A 1 291 ? 16.211 2.052 -14.639 1.00 91.31 291 LYS A N 1
ATOM 2271 C CA . LYS A 1 291 ? 16.846 1.095 -15.564 1.00 91.31 291 LYS A CA 1
ATOM 2272 C C . LYS A 1 291 ? 17.587 1.807 -16.694 1.00 91.31 291 LYS A C 1
ATOM 2274 O O . LYS A 1 291 ? 18.687 1.393 -17.042 1.00 91.31 291 LYS A O 1
ATOM 2279 N N . HIS A 1 292 ? 17.006 2.873 -17.244 1.00 92.81 292 HIS A N 1
ATOM 2280 C CA . HIS A 1 292 ? 17.654 3.704 -18.254 1.00 92.81 292 HIS A CA 1
ATOM 2281 C C . HIS A 1 292 ? 18.956 4.317 -17.721 1.00 92.81 292 HIS A C 1
ATOM 2283 O O . HIS A 1 292 ? 19.998 4.155 -18.352 1.00 92.81 292 HIS A O 1
ATOM 2289 N N . LYS A 1 293 ? 18.928 4.928 -16.528 1.00 92.75 293 LYS A N 1
ATOM 2290 C CA . LYS A 1 293 ? 20.124 5.485 -15.879 1.00 92.75 293 LYS A CA 1
ATOM 2291 C C . LYS A 1 293 ? 21.212 4.433 -15.651 1.00 92.75 293 LYS A C 1
ATOM 2293 O O . LYS A 1 293 ? 22.372 4.698 -15.940 1.00 92.75 293 LYS A O 1
ATOM 2298 N N . GLN A 1 294 ? 20.836 3.225 -15.229 1.00 91.62 294 GLN A N 1
ATOM 2299 C CA . GLN A 1 294 ? 21.776 2.108 -15.094 1.00 91.62 294 GLN A CA 1
ATOM 2300 C C . GLN A 1 294 ? 22.354 1.666 -16.445 1.00 91.62 294 GLN A C 1
ATOM 2302 O O . GLN A 1 294 ? 23.539 1.374 -16.551 1.00 91.62 294 GLN A O 1
ATOM 2307 N N . ALA A 1 295 ? 21.528 1.583 -17.487 1.00 89.75 295 ALA A N 1
ATOM 2308 C CA . ALA A 1 295 ? 21.949 1.060 -18.781 1.00 89.75 295 ALA A CA 1
ATOM 2309 C C . ALA A 1 295 ? 22.830 2.044 -19.566 1.00 89.75 295 ALA A C 1
ATOM 2311 O O . ALA A 1 295 ? 23.855 1.627 -20.111 1.00 89.75 295 ALA A O 1
ATOM 2312 N N . ILE A 1 296 ? 22.419 3.316 -19.610 1.00 91.44 296 ILE A N 1
ATOM 2313 C CA . ILE A 1 296 ? 22.966 4.355 -20.494 1.00 91.44 296 ILE A CA 1
ATOM 2314 C C . ILE A 1 296 ? 23.962 5.266 -19.777 1.00 91.44 296 ILE A C 1
ATOM 2316 O O . ILE A 1 296 ? 24.976 5.623 -20.363 1.00 91.44 296 ILE A O 1
ATOM 2320 N N . HIS A 1 297 ? 23.691 5.624 -18.520 1.00 90.56 297 HIS A N 1
ATOM 2321 C CA . HIS A 1 297 ? 24.509 6.587 -17.774 1.00 90.56 297 HIS A CA 1
ATOM 2322 C C . HIS A 1 297 ? 25.434 5.941 -16.742 1.00 90.56 297 HIS A C 1
ATOM 2324 O O . HIS A 1 297 ? 26.191 6.641 -16.084 1.00 90.56 297 HIS A O 1
ATOM 2330 N N . ASP A 1 298 ? 25.365 4.620 -16.572 1.00 90.38 298 ASP A N 1
ATOM 2331 C CA . ASP A 1 298 ? 26.126 3.885 -15.559 1.00 90.38 298 ASP A CA 1
ATOM 2332 C C . ASP A 1 298 ? 25.913 4.379 -14.112 1.00 90.38 298 ASP A C 1
ATOM 2334 O O . ASP A 1 298 ? 26.726 4.144 -13.218 1.00 90.38 298 ASP A O 1
ATOM 2338 N N . ILE A 1 299 ? 24.759 4.999 -13.849 1.00 88.69 299 ILE A N 1
ATOM 2339 C CA . ILE A 1 299 ? 24.384 5.513 -12.526 1.00 88.69 299 ILE A CA 1
ATOM 2340 C C . ILE A 1 299 ? 23.678 4.421 -11.723 1.00 88.69 299 ILE A C 1
ATOM 2342 O O . ILE A 1 299 ? 22.785 3.740 -12.234 1.00 88.69 299 ILE A O 1
ATOM 2346 N N . ASP A 1 300 ? 24.053 4.279 -10.448 1.00 86.31 300 ASP A N 1
ATOM 2347 C CA . ASP A 1 300 ? 23.506 3.282 -9.515 1.00 86.31 300 ASP A CA 1
ATOM 2348 C C . ASP A 1 300 ? 23.534 1.847 -10.073 1.00 86.31 300 ASP A C 1
ATOM 2350 O O . ASP A 1 300 ? 22.619 1.038 -9.844 1.00 86.31 300 ASP A O 1
ATOM 2354 N N . VAL A 1 301 ? 24.569 1.525 -10.856 1.00 88.69 301 VAL A N 1
ATOM 2355 C CA . VAL A 1 301 ? 24.725 0.202 -11.461 1.00 88.69 301 VAL A CA 1
ATOM 2356 C C . VAL A 1 301 ? 25.116 -0.807 -10.400 1.00 88.69 301 VAL A C 1
ATOM 2358 O O . VAL A 1 301 ? 26.164 -0.721 -9.763 1.00 88.69 301 VAL A O 1
ATOM 2361 N N . ARG A 1 302 ? 24.285 -1.838 -10.281 1.00 87.25 302 ARG A N 1
ATOM 2362 C CA . ARG A 1 302 ? 24.640 -3.073 -9.599 1.00 87.25 302 ARG A CA 1
ATOM 2363 C C . ARG A 1 302 ? 24.846 -4.145 -10.655 1.00 87.25 302 ARG A C 1
ATOM 2365 O O . ARG A 1 302 ? 23.895 -4.555 -11.314 1.00 87.25 302 ARG A O 1
ATOM 2372 N N . TRP A 1 303 ? 26.084 -4.599 -10.809 1.00 90.06 303 TRP A N 1
ATOM 2373 C CA . TRP A 1 303 ? 26.381 -5.707 -11.706 1.00 90.06 303 TRP A CA 1
ATOM 2374 C C . TRP A 1 303 ? 25.741 -6.989 -11.183 1.00 90.06 303 TRP A C 1
ATOM 237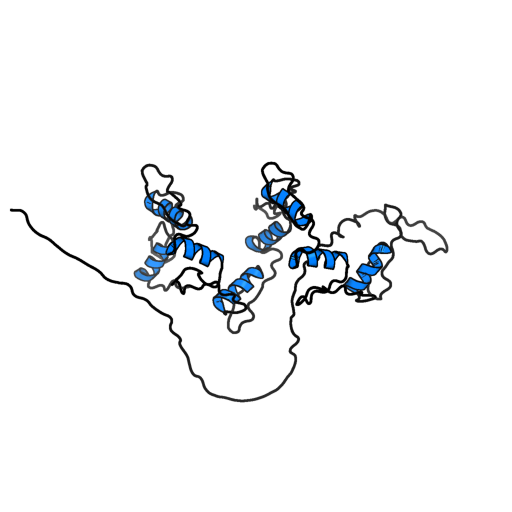6 O O . TRP A 1 303 ? 25.886 -7.359 -10.017 1.00 90.06 303 TRP A O 1
ATOM 2386 N N . HIS A 1 304 ? 25.008 -7.654 -12.065 1.00 89.50 304 HIS A N 1
ATOM 2387 C CA . HIS A 1 304 ? 24.462 -8.974 -11.826 1.00 89.50 304 HIS A CA 1
ATOM 2388 C C . HIS A 1 304 ? 25.358 -9.982 -12.534 1.00 89.50 304 HIS A C 1
ATOM 2390 O O . HIS A 1 304 ? 25.582 -9.852 -13.735 1.00 89.50 304 HIS A O 1
ATOM 2396 N N . HIS A 1 305 ? 25.867 -10.958 -11.792 1.00 91.38 305 HIS A N 1
ATOM 2397 C CA . HIS A 1 305 ? 26.711 -12.028 -12.314 1.00 91.38 305 HIS A CA 1
ATOM 2398 C C . HIS A 1 305 ? 25.868 -13.278 -12.573 1.00 91.38 305 HIS A C 1
ATOM 2400 O O . HIS A 1 305 ? 24.855 -13.495 -11.896 1.00 91.38 305 HIS A O 1
ATOM 2406 N N . CYS A 1 306 ? 26.265 -14.077 -13.564 1.00 91.44 306 CYS A N 1
ATOM 2407 C CA . CYS A 1 306 ? 25.758 -15.436 -13.680 1.00 91.44 306 CYS A CA 1
ATOM 2408 C C . CYS A 1 306 ? 26.216 -16.247 -12.459 1.00 91.44 306 CYS A C 1
ATOM 2410 O O . CYS A 1 306 ? 27.317 -16.052 -11.957 1.00 91.44 306 CYS A O 1
ATOM 2412 N N . ASP A 1 307 ? 25.343 -17.114 -11.955 1.00 90.31 307 ASP A N 1
ATOM 2413 C CA . ASP A 1 307 ? 25.631 -18.014 -10.832 1.00 90.31 307 ASP A CA 1
ATOM 2414 C C . ASP A 1 307 ? 26.025 -19.420 -11.298 1.00 90.31 307 ASP A C 1
ATOM 2416 O O . ASP A 1 307 ? 26.212 -20.302 -10.467 1.00 90.31 307 ASP A O 1
ATOM 2420 N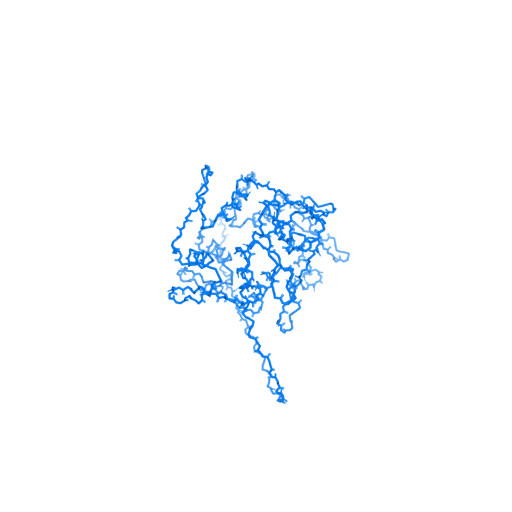 N . GLN A 1 308 ? 26.111 -19.636 -12.613 1.00 88.50 308 GLN A N 1
ATOM 2421 C CA . GLN A 1 308 ? 26.506 -20.916 -13.179 1.00 88.50 308 GLN A CA 1
ATOM 2422 C C . GLN A 1 308 ? 28.018 -21.069 -13.161 1.00 88.50 308 GLN A C 1
ATOM 2424 O O . GLN A 1 308 ? 28.753 -20.140 -13.504 1.00 88.50 308 GLN A O 1
ATOM 2429 N N . ASP A 1 309 ? 28.456 -22.262 -12.768 1.00 88.62 309 ASP A N 1
ATOM 2430 C CA . ASP A 1 309 ? 29.868 -22.596 -12.656 1.00 88.62 309 ASP A CA 1
ATOM 2431 C C . ASP A 1 309 ? 30.572 -22.438 -14.012 1.00 88.62 309 ASP A C 1
ATOM 2433 O O . ASP A 1 309 ? 30.061 -22.859 -15.053 1.00 88.62 309 ASP A O 1
ATOM 2437 N N . GLY A 1 310 ? 31.716 -21.752 -14.009 1.00 87.19 310 GLY A N 1
ATOM 2438 C CA . GLY A 1 310 ? 32.481 -21.454 -15.222 1.00 87.19 310 GLY A CA 1
ATOM 2439 C C . GLY A 1 310 ? 31.883 -20.384 -16.151 1.00 87.19 310 GLY A C 1
ATOM 2440 O O . GLY A 1 310 ? 32.360 -20.242 -17.276 1.00 87.19 310 GLY A O 1
ATOM 2441 N N . CYS A 1 311 ? 30.862 -19.624 -15.726 1.00 91.44 311 CYS A N 1
ATOM 2442 C CA . CYS A 1 311 ? 30.280 -18.545 -16.531 1.00 91.44 311 CYS A CA 1
ATOM 2443 C C . CYS A 1 311 ? 30.632 -17.137 -16.013 1.00 91.44 311 CYS A C 1
ATOM 2445 O O . CYS A 1 311 ? 30.084 -16.667 -15.018 1.00 91.44 311 CYS A O 1
ATOM 2447 N N . ASP A 1 312 ? 31.459 -16.405 -16.769 1.00 91.94 312 ASP A N 1
ATOM 2448 C CA . ASP A 1 312 ? 31.894 -15.034 -16.436 1.00 91.94 312 ASP A CA 1
ATOM 2449 C C . ASP A 1 312 ? 30.921 -13.928 -16.892 1.00 91.94 312 ASP A C 1
ATOM 2451 O O . ASP A 1 312 ? 31.213 -12.728 -16.801 1.00 91.94 312 ASP A O 1
ATOM 2455 N N . TYR A 1 313 ? 29.746 -14.295 -17.412 1.00 92.38 313 TYR A N 1
ATOM 2456 C CA . TYR A 1 313 ? 28.795 -13.318 -17.932 1.00 92.38 313 TYR A CA 1
ATOM 2457 C C . TYR A 1 313 ? 28.232 -12.426 -16.816 1.00 92.38 313 TYR A C 1
ATOM 2459 O O . TYR A 1 313 ? 27.712 -12.896 -15.800 1.00 92.38 313 TYR A O 1
ATOM 2467 N N . LYS A 1 314 ? 28.267 -11.107 -17.043 1.00 91.19 314 LYS A N 1
ATOM 2468 C CA . LYS A 1 314 ? 27.673 -10.099 -16.158 1.00 91.19 314 LYS A CA 1
ATOM 2469 C C . LYS A 1 314 ? 26.879 -9.061 -16.939 1.00 91.19 314 LYS A C 1
ATOM 2471 O O . LYS A 1 314 ? 27.228 -8.705 -18.063 1.00 91.19 314 LYS A O 1
ATOM 2476 N N . ALA A 1 315 ? 25.828 -8.530 -16.325 1.00 90.69 315 ALA A N 1
ATOM 2477 C CA . ALA A 1 315 ? 24.980 -7.516 -16.937 1.00 90.69 315 ALA A CA 1
ATOM 2478 C C . ALA A 1 315 ? 24.518 -6.462 -15.927 1.00 90.69 315 ALA A C 1
ATOM 2480 O O . ALA A 1 315 ? 24.369 -6.737 -14.736 1.00 90.69 315 ALA A O 1
ATOM 2481 N N . LYS A 1 316 ? 24.230 -5.257 -16.433 1.00 89.19 316 LYS A N 1
ATOM 2482 C CA . LYS A 1 316 ? 23.707 -4.135 -15.635 1.00 89.19 316 LYS A CA 1
ATOM 2483 C C . LYS A 1 316 ? 22.251 -4.344 -15.188 1.00 89.19 316 LYS A C 1
ATOM 2485 O O . LYS A 1 316 ? 21.821 -3.755 -14.207 1.00 89.19 316 LYS A O 1
ATOM 2490 N N . LEU A 1 317 ? 21.489 -5.183 -15.901 1.00 87.75 317 LEU A N 1
ATOM 2491 C CA . LEU A 1 317 ? 20.077 -5.472 -15.622 1.00 87.75 317 LEU A CA 1
ATOM 2492 C C . LEU A 1 317 ? 19.861 -6.960 -15.335 1.00 87.75 317 LEU A C 1
ATOM 2494 O O . LEU A 1 317 ? 20.290 -7.821 -16.105 1.00 87.75 317 LEU A O 1
ATOM 2498 N N . ALA A 1 318 ? 19.093 -7.267 -14.289 1.00 87.56 318 ALA A N 1
ATOM 2499 C CA . ALA A 1 318 ? 18.745 -8.642 -13.925 1.00 87.56 318 ALA A CA 1
ATOM 2500 C C . ALA A 1 318 ? 17.984 -9.399 -15.033 1.00 87.56 318 ALA A C 1
ATOM 2502 O O . ALA A 1 318 ? 18.151 -10.607 -15.186 1.00 87.56 318 ALA A O 1
ATOM 2503 N N . SER A 1 319 ? 17.173 -8.702 -15.839 1.00 88.38 319 SER A N 1
ATOM 2504 C CA . SER A 1 319 ? 16.465 -9.295 -16.985 1.00 88.38 319 SER A CA 1
ATOM 2505 C C . SER A 1 319 ? 17.423 -9.878 -18.024 1.00 88.38 319 SER A C 1
ATOM 2507 O O . SER A 1 319 ? 17.133 -10.915 -18.615 1.00 88.38 319 SER A O 1
ATOM 2509 N N . ASN A 1 320 ? 18.584 -9.247 -18.211 1.00 90.19 320 ASN A N 1
ATOM 2510 C CA . ASN A 1 320 ? 19.589 -9.713 -19.159 1.00 90.19 320 ASN A CA 1
ATOM 2511 C C . ASN A 1 320 ? 20.271 -10.987 -18.656 1.00 90.19 320 ASN A C 1
ATOM 2513 O O . ASN A 1 320 ? 20.506 -11.883 -19.456 1.00 90.19 320 ASN A O 1
ATOM 2517 N N . ILE A 1 321 ? 20.500 -11.113 -17.343 1.00 91.19 321 ILE A N 1
ATOM 2518 C CA . ILE A 1 321 ? 20.997 -12.361 -16.744 1.00 91.19 321 ILE A CA 1
ATOM 2519 C C . ILE A 1 321 ? 19.974 -13.485 -16.871 1.00 91.19 321 ILE A C 1
ATOM 2521 O O . ILE A 1 321 ? 20.344 -14.584 -17.263 1.00 91.19 321 ILE A O 1
ATOM 2525 N N . LYS A 1 322 ? 18.686 -13.226 -16.606 1.00 88.25 322 LYS A N 1
ATOM 2526 C CA . LYS A 1 322 ? 17.638 -14.246 -16.800 1.00 88.25 322 LYS A CA 1
ATOM 2527 C C . LYS A 1 322 ? 17.612 -14.756 -18.239 1.00 88.25 322 LYS A C 1
ATOM 2529 O O . LYS A 1 322 ? 17.614 -15.959 -18.462 1.00 88.25 322 LYS A O 1
ATOM 2534 N N . ARG A 1 323 ? 17.644 -13.834 -19.205 1.00 88.88 323 ARG A N 1
ATOM 2535 C CA . ARG A 1 323 ? 17.688 -14.173 -20.629 1.00 88.88 323 ARG A CA 1
ATOM 2536 C C . ARG A 1 323 ? 18.958 -14.945 -20.990 1.00 88.88 323 ARG A C 1
ATOM 2538 O O . ARG A 1 323 ? 18.879 -15.936 -21.699 1.00 88.88 323 ARG A O 1
ATOM 2545 N N . HIS A 1 324 ? 20.113 -14.519 -20.485 1.00 90.44 324 HIS A N 1
ATOM 2546 C CA . HIS A 1 324 ? 21.366 -15.241 -20.682 1.00 90.44 324 HIS A CA 1
ATOM 2547 C C . HIS A 1 324 ? 21.280 -16.674 -20.146 1.00 90.44 324 HIS A C 1
ATOM 2549 O O . HIS A 1 324 ? 21.592 -17.595 -20.884 1.00 90.44 324 HIS A O 1
ATOM 2555 N N . LYS A 1 325 ? 20.777 -16.885 -18.924 1.00 89.12 325 LYS A N 1
ATOM 2556 C CA . LYS A 1 325 ? 20.595 -18.231 -18.358 1.00 89.12 325 LYS A CA 1
ATOM 2557 C C . LYS A 1 325 ? 19.662 -19.103 -19.194 1.00 89.12 325 LYS A C 1
ATOM 2559 O O . LYS A 1 325 ? 19.946 -20.279 -19.377 1.00 89.12 325 LYS A O 1
ATOM 2564 N N . GLN A 1 326 ? 18.600 -18.518 -19.742 1.00 87.88 326 GLN A N 1
ATOM 2565 C CA . GLN A 1 326 ? 17.676 -19.237 -20.612 1.00 87.88 326 GLN A CA 1
ATOM 2566 C C . GLN A 1 326 ? 18.342 -19.707 -21.914 1.00 87.88 326 GLN A C 1
ATOM 2568 O O . GLN A 1 326 ? 18.100 -20.823 -22.341 1.00 87.88 326 GLN A O 1
ATOM 2573 N N . PHE A 1 327 ? 19.180 -18.883 -22.549 1.00 88.12 327 PHE A N 1
ATOM 2574 C CA . PHE A 1 327 ? 19.763 -19.225 -23.855 1.00 88.12 327 PHE A CA 1
ATOM 2575 C C . PHE A 1 327 ? 21.137 -19.903 -23.784 1.00 88.12 327 PHE A C 1
ATOM 2577 O O . PHE A 1 327 ? 21.461 -20.701 -24.654 1.00 88.12 327 PHE A O 1
ATOM 2584 N N . ALA A 1 328 ? 21.958 -19.572 -22.787 1.00 87.81 328 ALA A N 1
ATOM 2585 C CA . ALA A 1 328 ? 23.322 -20.086 -22.648 1.00 87.81 328 ALA A CA 1
ATOM 2586 C C . ALA A 1 328 ? 23.416 -21.299 -21.713 1.00 87.81 328 ALA A C 1
ATOM 2588 O O . ALA A 1 328 ? 24.371 -22.064 -21.814 1.00 87.81 328 ALA A O 1
ATOM 2589 N N . HIS A 1 329 ? 22.446 -21.473 -20.810 1.00 86.12 329 HIS A N 1
ATOM 2590 C CA . HIS A 1 329 ? 22.435 -22.567 -19.836 1.00 86.12 329 HIS A CA 1
ATOM 2591 C C . HIS A 1 329 ? 21.153 -23.415 -19.883 1.00 86.12 329 HIS A C 1
ATOM 2593 O O . HIS A 1 329 ? 21.030 -24.336 -19.086 1.00 86.12 329 HIS A O 1
ATOM 2599 N N . ASP A 1 330 ? 20.210 -23.111 -20.785 1.00 82.38 330 ASP A N 1
ATOM 2600 C CA . ASP A 1 330 ? 18.900 -23.778 -20.904 1.00 82.38 330 ASP A CA 1
ATOM 2601 C C . ASP A 1 330 ? 18.129 -23.870 -19.571 1.00 82.38 330 ASP A C 1
ATOM 2603 O O . ASP A 1 330 ? 17.427 -24.833 -19.266 1.00 82.38 330 ASP A O 1
ATOM 2607 N N . ILE A 1 331 ? 18.287 -22.848 -18.722 1.00 78.62 331 ILE A N 1
ATOM 2608 C CA . ILE A 1 331 ? 17.615 -22.779 -17.423 1.00 78.62 331 ILE A CA 1
ATOM 2609 C C . ILE A 1 331 ? 16.295 -22.038 -17.608 1.00 78.62 331 ILE A C 1
ATOM 2611 O O . ILE A 1 331 ? 16.288 -20.833 -17.886 1.00 78.62 331 ILE A O 1
ATOM 2615 N N . ASP A 1 332 ? 15.171 -22.722 -17.385 1.00 71.00 332 ASP A N 1
ATOM 2616 C CA . ASP A 1 332 ? 13.874 -22.052 -17.299 1.00 71.00 332 ASP A CA 1
ATOM 2617 C C . ASP A 1 332 ? 13.802 -21.223 -16.005 1.00 71.00 332 ASP A C 1
ATOM 2619 O O . ASP A 1 332 ? 13.694 -21.742 -14.895 1.00 71.00 332 ASP A O 1
ATOM 2623 N N . VAL A 1 333 ? 13.895 -19.897 -16.147 1.00 64.25 333 VAL A N 1
ATOM 2624 C CA . VAL A 1 333 ? 13.879 -18.947 -15.020 1.00 64.25 333 VAL A CA 1
ATOM 2625 C C . VAL A 1 333 ? 12.462 -18.443 -14.699 1.00 64.25 333 VAL A C 1
ATOM 2627 O O . VAL A 1 333 ? 12.305 -17.404 -14.042 1.00 64.25 333 VAL A O 1
ATOM 2630 N N . ARG A 1 334 ? 11.415 -19.132 -15.177 1.00 51.38 334 ARG A N 1
ATOM 2631 C CA . ARG A 1 334 ? 10.016 -18.829 -14.844 1.00 51.38 334 ARG A CA 1
ATOM 2632 C C . ARG A 1 334 ? 9.716 -19.238 -13.400 1.00 51.38 334 ARG A C 1
ATOM 2634 O O . ARG A 1 334 ? 9.552 -20.412 -13.089 1.00 51.38 334 ARG A O 1
ATOM 2641 N N . ARG A 1 335 ? 9.617 -18.248 -12.515 1.00 41.12 335 ARG A N 1
ATOM 2642 C CA . ARG A 1 335 ? 8.992 -18.389 -11.199 1.00 41.12 335 ARG A CA 1
ATOM 2643 C C . ARG A 1 335 ? 8.228 -17.130 -10.834 1.00 41.12 335 ARG A C 1
ATOM 2645 O O . ARG A 1 335 ? 8.761 -16.028 -11.122 1.00 41.12 335 ARG A O 1
#

Secondary structure (DSSP, 8-state):
---------------------------------------------------SSS-----------SS--PPPB-TTSPBEEE--STT---EEEHHHHHHHIIIII-TT---EE--STT---EESSHHHHHHHHHHHH-TT---EE--STT---EESSHHHHHHHHHHHH-TT---EE--STT---EESSHHHHHHHHHHHH-TT---EE--STT---EESSHHHHHHHHHHHS-TT---EE--STT---EES-HHHHHHHIIIII-TTPPPEE--STT---EESSHHHHHHHHHHHS-TT--PEEP-STT---EESSHHHHHHHHHHHS------

Foldseek 3Di:
DDDDDDDDDDDDDDDDDDDDDDDDDDDDDDDDDDDDDDDPPDDDDDDPDPPPPQDDDDDDPDPDDDDDPDFDAGPVRAGKDAQPDPPGRDIDGPVCNCVCCCPPPVPPQDWDADPDPPGRDIDSDPVVNVLCCCPPVVPPFDWDADPDPPGRDIDSDPVVNVVCCCPVVVPPFDWDADPDPPGRDIDSDPVVNVVCCCPPVVPPFDKDADPDPPGRDIDSDVVVSVVCCCPPVVPPFDKDADPDPPGRDIDRDPVVSVVCCCPPVVPVQDKDADPDPPGRDIDSDPVVSVLCCCQPVVPPFDWDAAPDPPGRDIDSDPVVSCVCCCPVVVDDPDD

Solvent-accessible surface area (backbone atoms only — not comparable to full-atom values): 21966 Å² total; per-residue (Å²): 142,84,80,88,83,88,83,89,84,84,89,82,93,76,90,80,79,89,78,88,77,87,79,90,80,82,86,83,89,83,88,81,88,83,91,82,87,78,85,84,81,81,78,82,77,81,81,85,67,94,75,84,81,84,80,73,90,77,80,88,81,79,81,77,82,78,98,64,9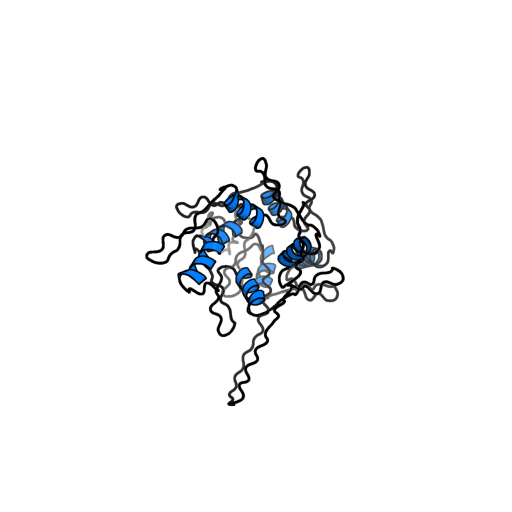2,76,77,50,55,49,100,84,70,47,58,46,41,67,48,90,49,91,93,44,85,53,68,38,43,68,84,51,46,57,59,48,34,26,73,79,66,62,45,88,62,58,71,38,64,54,87,55,90,96,46,90,53,68,21,79,40,69,69,54,37,52,50,47,36,24,75,78,66,64,42,90,62,57,74,41,67,52,91,52,88,95,45,89,53,67,23,76,44,69,68,56,40,52,51,46,37,29,73,78,67,62,44,92,55,58,75,35,68,52,88,53,88,96,42,88,53,67,23,75,41,67,70,55,39,52,48,46,35,29,74,75,68,63,44,92,58,58,77,33,70,54,89,52,88,97,44,88,54,67,24,75,42,65,69,55,38,52,51,44,37,28,73,76,67,61,44,93,57,58,76,38,67,53,89,53,91,95,42,89,54,68,36,76,43,68,70,56,45,53,51,45,35,22,71,76,69,57,47,89,51,53,76,39,66,54,89,53,88,96,44,88,54,66,27,74,40,69,68,57,42,50,51,47,34,23,71,75,67,62,45,90,56,57,78,38,68,51,87,53,88,94,46,87,55,67,30,65,45,66,68,56,46,50,50,44,37,37,75,79,64,70,40,85,78,86,124

Mean predicted aligned error: 17.11 Å

Sequence (335 aa):
MLSSSGGGGAMDFLNNGGVVSGAVYQNLLLRTDDANATPITGYGDGESTNAEDDLDDGSVIFAGGGGARGLVRDKWGNIIRTCGIAGCQYRCRSSYMKSHKAAKHGIDVIWFSCDQGGCDHKAKEAGALKRHKADVHDIDVRWNHCDQDGCDYKAKQASSLKNHKKNAHDIDVRWHHCDQDGCDYKAKRAGDLKRHKQMIHDIDVRWHYCDQDGCDYKAKLGNDLKKHKQMVHDIDVRWHHCDQDGCDFRIKRAGNLKQHKANVHDIDARWHHCDQDGCDYKAKQAGELKKHKQAIHDIDVRWHHCDQDGCDYKAKLASNIKRHKQFAHDIDVRR